Protein AF-A0A1M5A8K1-F1 (afdb_monomer_lite)

Organism: NCBI:txid1121429

Radius of gyration: 33.71 Å; chains: 1; bounding box: 58×94×76 Å

Structure (mmCIF, N/CA/C/O backbone):
data_AF-A0A1M5A8K1-F1
#
_entry.id   AF-A0A1M5A8K1-F1
#
loop_
_atom_site.group_PDB
_atom_site.id
_atom_site.type_symbol
_atom_site.label_atom_id
_atom_site.label_alt_id
_atom_site.label_comp_id
_atom_site.label_asym_id
_atom_site.label_entity_id
_atom_site.label_seq_id
_atom_site.pdbx_PDB_ins_code
_atom_site.Cartn_x
_atom_site.Cartn_y
_atom_site.Cartn_z
_atom_site.occupancy
_atom_site.B_iso_or_equiv
_atom_site.auth_seq_id
_atom_site.auth_comp_id
_atom_site.auth_asym_id
_atom_site.auth_atom_id
_atom_site.pdbx_PDB_model_num
ATOM 1 N N . MET A 1 1 ? -3.597 26.274 -39.431 1.00 66.12 1 MET A N 1
ATOM 2 C CA . MET A 1 1 ? -3.599 27.065 -38.177 1.00 66.12 1 MET A CA 1
ATOM 3 C C . MET A 1 1 ? -2.229 27.712 -37.995 1.00 66.12 1 MET A C 1
ATOM 5 O O . MET A 1 1 ? -1.254 26.984 -37.870 1.00 66.12 1 MET A O 1
ATOM 9 N N . ARG A 1 2 ? -2.122 29.049 -38.047 1.00 77.62 2 ARG A N 1
ATOM 10 C CA . ARG A 1 2 ? -0.877 29.776 -37.726 1.00 77.62 2 ARG A CA 1
ATOM 11 C C . ARG A 1 2 ? -0.818 29.988 -36.212 1.00 77.62 2 ARG A C 1
ATOM 13 O O . ARG A 1 2 ? -1.796 30.458 -35.640 1.00 77.62 2 ARG A O 1
ATOM 20 N N . LEU A 1 3 ? 0.295 29.625 -35.572 1.00 76.94 3 LEU A N 1
ATOM 21 C CA . LEU A 1 3 ? 0.488 29.919 -34.151 1.00 76.94 3 LEU A CA 1
ATOM 22 C C . LEU A 1 3 ? 0.588 31.440 -33.940 1.00 76.94 3 LEU A C 1
ATOM 24 O O . LEU A 1 3 ? 1.276 32.100 -34.722 1.00 76.94 3 LEU A O 1
ATOM 28 N N . PRO A 1 4 ? -0.044 31.987 -32.888 1.00 86.62 4 PRO A N 1
ATOM 29 C CA . PRO A 1 4 ? 0.041 33.406 -32.570 1.00 86.62 4 PRO A CA 1
ATOM 30 C C . PRO A 1 4 ? 1.489 33.806 -32.270 1.00 86.62 4 PRO A C 1
ATOM 32 O O . PRO A 1 4 ? 2.213 33.096 -31.567 1.00 86.62 4 PRO A O 1
ATOM 35 N N . ASP A 1 5 ? 1.909 34.967 -32.778 1.00 89.19 5 ASP A N 1
ATOM 36 C CA . ASP A 1 5 ? 3.305 35.430 -32.725 1.00 89.19 5 ASP A CA 1
ATOM 37 C C . ASP A 1 5 ? 3.868 35.532 -31.300 1.00 89.19 5 ASP A C 1
ATOM 39 O O . ASP A 1 5 ? 5.063 35.335 -31.084 1.00 89.19 5 ASP A O 1
ATOM 43 N N . LYS A 1 6 ? 2.993 35.716 -30.307 1.00 87.25 6 LYS A N 1
ATOM 44 C CA . LYS A 1 6 ? 3.340 35.764 -28.880 1.00 87.25 6 LYS A CA 1
ATOM 45 C C . LYS A 1 6 ? 3.865 34.431 -28.320 1.00 87.25 6 LYS A C 1
ATOM 47 O O . LYS A 1 6 ? 4.554 34.439 -27.307 1.00 87.25 6 LYS A O 1
ATOM 52 N N . LEU A 1 7 ? 3.586 33.293 -28.969 1.00 81.50 7 LEU A N 1
ATOM 53 C CA . LEU A 1 7 ? 4.034 31.960 -28.522 1.00 81.50 7 LEU A CA 1
ATOM 54 C C . LEU A 1 7 ? 5.371 31.516 -29.133 1.00 81.50 7 LEU A C 1
ATOM 56 O O . LEU A 1 7 ? 6.006 30.593 -28.622 1.00 81.50 7 LEU A O 1
ATOM 60 N N . LYS A 1 8 ? 5.831 32.171 -30.206 1.00 83.00 8 LYS A N 1
ATOM 61 C CA . LYS A 1 8 ? 7.109 31.860 -30.866 1.00 83.00 8 LYS A CA 1
ATOM 62 C C . LYS A 1 8 ? 8.334 31.941 -29.933 1.00 83.00 8 LYS A C 1
ATOM 64 O O . LYS A 1 8 ? 9.145 31.014 -29.985 1.00 83.00 8 LYS A O 1
ATOM 69 N N . PRO A 1 9 ? 8.499 32.967 -29.069 1.00 82.38 9 PRO A N 1
ATOM 70 C CA . PRO A 1 9 ? 9.650 33.028 -28.167 1.00 82.38 9 PRO A CA 1
ATOM 71 C C . PRO A 1 9 ? 9.608 31.938 -27.088 1.00 82.38 9 PRO A C 1
ATOM 73 O O . PRO A 1 9 ? 10.634 31.310 -26.849 1.00 82.38 9 PRO A O 1
ATOM 76 N N . ALA A 1 10 ? 8.431 31.639 -26.522 1.00 79.06 10 ALA A N 1
ATOM 77 C CA . ALA A 1 10 ? 8.253 30.573 -25.530 1.00 79.06 10 ALA A CA 1
ATOM 78 C C . ALA A 1 10 ? 8.576 29.181 -26.105 1.00 79.06 10 ALA A C 1
ATOM 80 O O . ALA A 1 10 ? 9.217 28.353 -25.461 1.00 79.06 10 ALA A O 1
ATOM 81 N N . LEU A 1 11 ? 8.193 28.929 -27.359 1.00 79.25 11 LEU A N 1
ATOM 82 C CA . LEU A 1 11 ? 8.562 27.703 -28.068 1.00 79.25 11 LEU A CA 1
ATOM 83 C C . LEU A 1 11 ? 10.069 27.592 -28.308 1.00 79.25 11 LEU A C 1
ATOM 85 O O . LEU A 1 11 ? 10.615 26.492 -28.236 1.00 79.25 11 LEU A O 1
ATOM 89 N N . LYS A 1 12 ? 10.751 28.712 -28.572 1.00 80.38 12 LYS A N 1
ATOM 90 C CA . LYS A 1 12 ? 12.205 28.734 -28.772 1.00 80.38 12 LYS A CA 1
ATOM 91 C C . LYS A 1 12 ? 12.950 28.381 -27.480 1.00 80.38 12 LYS A C 1
ATOM 93 O O . LYS A 1 12 ? 13.886 27.589 -27.538 1.00 80.38 12 LYS A O 1
ATOM 98 N N . THR A 1 13 ? 12.503 28.882 -26.328 1.00 77.56 13 THR A N 1
ATOM 99 C CA . THR A 1 13 ? 13.058 28.515 -25.013 1.00 77.56 13 THR A CA 1
ATOM 100 C C . THR A 1 13 ? 12.778 27.062 -24.641 1.00 77.56 13 THR A C 1
ATOM 102 O O . THR A 1 13 ? 13.687 26.375 -24.187 1.00 77.56 13 THR A O 1
ATOM 105 N N . ILE A 1 14 ? 11.570 26.547 -24.895 1.00 74.12 14 ILE A N 1
ATOM 106 C CA . ILE A 1 14 ? 11.244 25.131 -24.641 1.00 74.12 14 ILE A CA 1
ATOM 107 C C . ILE A 1 14 ? 12.087 24.204 -25.527 1.00 74.12 14 ILE A C 1
ATOM 109 O O . ILE A 1 14 ? 12.573 23.172 -25.065 1.00 74.12 14 ILE A O 1
ATOM 113 N N . LYS A 1 15 ? 12.295 24.572 -26.797 1.00 72.50 15 LYS A N 1
ATOM 114 C CA . LYS A 1 15 ? 13.132 23.795 -27.717 1.00 72.50 15 LYS A CA 1
ATOM 115 C C . LYS A 1 15 ? 14.603 23.811 -27.283 1.00 72.50 15 LYS A C 1
ATOM 117 O O . LYS A 1 15 ? 15.215 22.754 -27.236 1.00 72.50 15 LYS A O 1
ATOM 122 N N . ALA A 1 16 ? 15.120 24.963 -26.854 1.00 72.50 16 ALA A N 1
ATOM 123 C CA . ALA A 1 16 ? 16.469 25.075 -26.296 1.00 72.50 16 ALA A CA 1
ATOM 124 C C . ALA A 1 16 ? 16.655 24.258 -25.001 1.00 72.50 16 ALA A C 1
ATOM 126 O O . ALA A 1 16 ? 17.690 23.630 -24.819 1.00 72.50 16 ALA A O 1
ATOM 127 N N . ALA A 1 17 ? 15.641 24.197 -24.130 1.00 65.94 17 ALA A N 1
ATOM 128 C CA . ALA A 1 17 ? 15.668 23.357 -22.929 1.00 65.94 17 ALA A CA 1
ATOM 129 C C . ALA A 1 17 ? 15.572 21.849 -23.239 1.00 65.94 17 ALA A C 1
ATOM 131 O O . ALA A 1 17 ? 15.996 21.017 -22.440 1.00 65.94 17 ALA A O 1
ATOM 132 N N . ARG A 1 18 ? 15.020 21.475 -24.399 1.00 66.56 18 ARG A N 1
ATOM 133 C CA . ARG A 1 18 ? 14.989 20.083 -24.871 1.00 66.56 18 ARG A CA 1
ATOM 134 C C . ARG A 1 18 ? 16.336 19.639 -25.450 1.00 66.56 18 ARG A C 1
ATOM 136 O O . ARG A 1 18 ? 16.680 18.467 -25.320 1.00 66.56 18 ARG A O 1
ATOM 143 N N . ASP A 1 19 ? 17.084 20.575 -26.029 1.00 69.44 19 ASP A N 1
ATOM 144 C CA . ASP A 1 19 ? 18.401 20.362 -26.638 1.00 69.44 19 ASP A CA 1
ATOM 145 C C . ASP A 1 19 ? 19.555 20.629 -25.648 1.00 69.44 19 ASP A C 1
ATOM 147 O O . ASP A 1 19 ? 20.655 21.013 -26.043 1.00 69.44 19 ASP A O 1
ATOM 151 N N . ILE A 1 20 ? 19.327 20.418 -24.345 1.00 73.38 20 ILE A N 1
ATOM 152 C CA . ILE A 1 20 ? 20.410 20.407 -23.354 1.00 73.38 20 ILE A CA 1
ATOM 153 C C . ILE A 1 20 ? 21.342 19.248 -23.704 1.00 73.38 20 ILE A C 1
ATOM 155 O O . ILE A 1 20 ? 20.931 18.080 -23.712 1.00 73.38 20 ILE A O 1
ATOM 159 N N . ASP A 1 21 ? 22.601 19.566 -24.002 1.00 80.38 21 ASP A N 1
ATOM 160 C CA . ASP A 1 21 ? 23.590 18.562 -24.364 1.00 80.38 21 ASP A CA 1
ATOM 161 C C . ASP A 1 21 ? 23.967 17.734 -23.129 1.00 80.38 21 ASP A C 1
ATOM 163 O O . ASP A 1 21 ? 24.809 18.095 -22.309 1.00 80.38 21 ASP A O 1
ATOM 167 N N . LEU A 1 22 ? 23.246 16.628 -22.946 1.00 79.69 22 LEU A N 1
ATOM 168 C CA . LEU A 1 22 ? 23.487 15.706 -21.847 1.00 79.69 22 LEU A CA 1
ATOM 169 C C . LEU A 1 22 ? 24.868 15.054 -22.016 1.00 79.69 22 LEU A C 1
ATOM 171 O O . LEU A 1 22 ? 25.197 14.621 -23.129 1.00 79.69 22 LEU A O 1
ATOM 175 N N . PRO A 1 23 ? 25.630 14.871 -20.922 1.00 83.44 23 PRO A N 1
ATOM 176 C CA . PRO A 1 23 ? 26.905 14.172 -20.965 1.00 83.44 23 PRO A CA 1
ATOM 177 C C . PRO A 1 23 ? 26.788 12.807 -21.674 1.00 83.44 23 PRO A C 1
ATOM 179 O O . PRO A 1 23 ? 25.778 12.110 -21.500 1.00 83.44 23 PRO A O 1
ATOM 182 N N . PRO A 1 24 ? 27.810 12.357 -22.427 1.00 84.00 24 PRO A N 1
ATOM 183 C CA . PRO A 1 24 ? 27.762 11.100 -23.186 1.00 84.00 24 PRO A CA 1
ATOM 184 C C . PRO A 1 24 ? 27.397 9.877 -22.331 1.00 84.00 24 PRO A C 1
ATOM 186 O O . PRO A 1 24 ? 26.681 8.980 -22.782 1.00 84.00 24 PRO A O 1
ATOM 189 N N . TRP A 1 25 ? 27.822 9.869 -21.064 1.00 83.00 25 TRP A N 1
ATOM 190 C CA . TRP A 1 25 ? 27.505 8.804 -20.114 1.00 83.00 25 TRP A CA 1
ATOM 191 C C . TRP A 1 25 ? 26.008 8.761 -19.750 1.00 83.00 25 TRP A C 1
ATOM 193 O O . TRP A 1 25 ? 25.439 7.674 -19.655 1.00 83.00 25 TRP A O 1
ATOM 203 N N . VAL A 1 26 ? 25.323 9.910 -19.663 1.00 82.44 26 VAL A N 1
ATOM 204 C CA . VAL A 1 26 ? 23.866 9.980 -19.439 1.00 82.44 26 VAL A CA 1
ATOM 205 C C . VAL A 1 26 ? 23.110 9.446 -20.652 1.00 82.44 26 VAL A C 1
ATOM 207 O O . VAL A 1 26 ? 22.142 8.703 -20.501 1.00 82.44 26 VAL A O 1
ATOM 210 N N . LYS A 1 27 ? 23.571 9.759 -21.872 1.00 80.94 27 LYS A N 1
ATOM 211 C CA . LYS A 1 27 ? 22.972 9.240 -23.114 1.00 80.94 27 LYS A CA 1
ATOM 212 C C . LYS A 1 27 ? 23.116 7.715 -23.230 1.00 80.94 27 LYS A C 1
ATOM 214 O O . LYS A 1 27 ? 22.186 7.065 -23.706 1.00 80.94 27 LYS A O 1
ATOM 219 N N . LYS A 1 28 ? 24.229 7.149 -22.750 1.00 90.25 28 LYS A N 1
ATOM 220 C CA . LYS A 1 28 ? 24.473 5.697 -22.700 1.00 90.25 28 LYS A CA 1
ATOM 221 C C . LYS A 1 28 ? 23.649 4.997 -21.611 1.00 90.25 28 LYS A C 1
ATOM 223 O O . LYS A 1 28 ? 23.183 3.880 -21.816 1.00 90.25 28 LYS A O 1
ATOM 228 N N . HIS A 1 29 ? 23.405 5.672 -20.487 1.00 85.81 29 HIS A N 1
ATOM 229 C CA . HIS A 1 29 ? 22.722 5.118 -19.314 1.00 85.81 29 HIS A CA 1
ATOM 230 C C . HIS A 1 29 ? 21.361 5.769 -19.025 1.00 85.81 29 HIS A C 1
ATOM 232 O O . HIS A 1 29 ? 20.938 5.820 -17.872 1.00 85.81 29 HIS A O 1
ATOM 238 N N . LYS A 1 30 ? 20.629 6.218 -20.057 1.00 81.62 30 LYS A N 1
ATOM 239 C CA . LYS A 1 30 ? 19.353 6.952 -19.904 1.00 81.62 30 LYS A CA 1
ATOM 240 C C . LYS A 1 30 ? 18.370 6.278 -18.948 1.00 81.62 30 LYS A C 1
ATOM 242 O O . LYS A 1 30 ? 17.750 6.959 -18.145 1.00 81.62 30 LYS A O 1
ATOM 247 N N . LYS A 1 31 ? 18.252 4.945 -18.998 1.00 83.00 31 LYS A N 1
ATOM 248 C CA . LYS A 1 31 ? 17.373 4.181 -18.095 1.00 83.00 31 LYS A CA 1
ATOM 249 C C . LYS A 1 31 ? 17.843 4.234 -16.642 1.00 83.00 31 LYS A C 1
ATOM 251 O O . LYS A 1 31 ? 17.025 4.455 -15.763 1.00 83.00 31 LYS A O 1
ATOM 256 N N . ALA A 1 32 ? 19.141 4.061 -16.395 1.00 81.62 32 ALA A N 1
ATOM 257 C CA . ALA A 1 32 ? 19.692 4.107 -15.043 1.00 81.62 32 ALA A CA 1
ATOM 258 C C . ALA A 1 32 ? 19.574 5.514 -14.449 1.00 81.62 32 ALA A C 1
ATOM 260 O O . ALA A 1 32 ? 19.167 5.639 -13.305 1.00 81.62 32 ALA A O 1
ATOM 261 N N . VAL A 1 33 ? 19.835 6.558 -15.245 1.00 82.06 33 VAL A N 1
ATOM 262 C CA . VAL A 1 33 ? 19.680 7.958 -14.817 1.00 82.06 33 VAL A CA 1
ATOM 263 C C . VAL A 1 33 ? 18.215 8.306 -14.556 1.00 82.06 33 VAL A C 1
ATOM 265 O O . VAL A 1 33 ? 17.913 8.962 -13.567 1.00 82.06 33 VAL A O 1
ATOM 268 N N . LEU A 1 34 ? 17.289 7.834 -15.397 1.00 83.50 34 LEU A N 1
ATOM 269 C CA . LEU A 1 34 ? 15.855 8.021 -15.166 1.00 83.50 34 LEU A CA 1
ATOM 270 C C . LEU A 1 34 ? 15.410 7.340 -13.866 1.00 83.50 34 LEU A C 1
ATOM 272 O O . LEU A 1 34 ? 14.628 7.909 -13.111 1.00 83.50 34 LEU A O 1
ATOM 276 N N . ILE A 1 35 ? 15.924 6.138 -13.596 1.00 82.88 35 ILE A N 1
ATOM 277 C CA . ILE A 1 35 ? 15.637 5.418 -12.358 1.00 82.88 35 ILE A CA 1
ATOM 278 C C . ILE A 1 35 ? 16.232 6.176 -11.175 1.00 82.88 35 ILE A C 1
ATOM 280 O O . ILE A 1 35 ? 15.488 6.496 -10.266 1.00 82.88 35 ILE A O 1
ATOM 284 N N . THR A 1 36 ? 17.517 6.528 -11.175 1.00 82.31 36 THR A N 1
ATOM 285 C CA . THR A 1 36 ? 18.158 7.170 -10.014 1.00 82.31 36 THR A CA 1
ATOM 286 C C . THR A 1 36 ? 17.617 8.568 -9.728 1.00 82.31 36 THR A C 1
ATOM 288 O O . THR A 1 36 ? 17.426 8.910 -8.565 1.00 82.31 36 THR A O 1
ATOM 291 N N . ALA A 1 37 ? 17.317 9.356 -10.763 1.00 82.50 37 ALA A N 1
ATOM 292 C CA . ALA A 1 37 ? 16.716 10.677 -10.600 1.00 82.50 37 ALA A CA 1
ATOM 293 C C . ALA A 1 37 ? 15.218 10.603 -10.254 1.00 82.50 37 ALA A C 1
ATOM 295 O O . ALA A 1 37 ? 14.715 11.443 -9.512 1.00 82.50 37 ALA A O 1
ATOM 296 N N . GLY A 1 38 ? 14.498 9.604 -10.774 1.00 83.38 38 GLY A N 1
ATOM 297 C CA . GLY A 1 38 ? 13.060 9.438 -10.553 1.00 83.38 38 GLY A CA 1
ATOM 298 C C . GLY A 1 38 ? 12.705 8.735 -9.243 1.00 83.38 38 GLY A C 1
ATOM 299 O O . GLY A 1 38 ? 11.668 9.037 -8.658 1.00 83.38 38 GLY A O 1
ATOM 300 N N . LEU A 1 39 ? 13.560 7.833 -8.749 1.00 89.06 39 LEU A N 1
ATOM 301 C CA . LEU A 1 39 ? 13.338 7.043 -7.534 1.00 89.06 39 LEU A CA 1
ATOM 302 C C . LEU A 1 39 ? 12.974 7.884 -6.296 1.00 89.06 39 LEU A C 1
ATOM 304 O O . LEU A 1 39 ? 11.982 7.541 -5.651 1.00 89.06 39 LEU A O 1
ATOM 308 N N . PRO A 1 40 ? 13.695 8.975 -5.953 1.00 89.88 40 PRO A N 1
ATOM 309 C CA . PRO A 1 40 ? 13.388 9.755 -4.754 1.00 89.88 40 PRO A CA 1
ATOM 310 C C . PRO A 1 40 ? 12.038 10.476 -4.822 1.00 89.88 40 PRO A C 1
ATOM 312 O O . PRO A 1 40 ? 11.513 10.853 -3.784 1.00 89.88 40 PRO A O 1
ATOM 315 N N . VAL A 1 41 ? 11.455 10.647 -6.013 1.00 89.94 41 VAL A N 1
ATOM 316 C CA . VAL A 1 41 ? 10.111 11.220 -6.186 1.00 89.94 41 VAL A CA 1
ATOM 317 C C . VAL A 1 41 ? 9.059 10.115 -6.282 1.00 89.94 41 VAL A C 1
ATOM 319 O O . VAL A 1 41 ? 8.000 10.199 -5.664 1.00 89.94 41 VAL A O 1
ATOM 322 N N . ALA A 1 42 ? 9.356 9.046 -7.020 1.00 89.81 42 ALA A N 1
ATOM 323 C CA . ALA A 1 42 ? 8.433 7.942 -7.238 1.00 89.81 42 ALA A CA 1
ATOM 324 C C . ALA A 1 42 ? 8.162 7.142 -5.956 1.00 89.81 42 ALA A C 1
ATOM 326 O O . ALA A 1 42 ? 7.014 6.786 -5.707 1.00 89.81 42 ALA A O 1
ATOM 327 N N . LEU A 1 43 ? 9.182 6.878 -5.129 1.00 91.62 43 LEU A N 1
ATOM 328 C CA . LEU A 1 43 ? 9.013 6.095 -3.901 1.00 91.62 43 LEU A CA 1
ATOM 329 C C . LEU A 1 43 ? 8.074 6.773 -2.890 1.00 91.62 43 LEU A C 1
ATOM 331 O O . LEU A 1 43 ? 7.137 6.105 -2.454 1.00 91.62 43 LEU A O 1
ATOM 335 N N . PRO A 1 44 ? 8.231 8.069 -2.544 1.00 93.38 44 PRO A N 1
ATOM 336 C CA . PRO A 1 44 ? 7.277 8.746 -1.668 1.00 93.38 44 PRO A CA 1
ATOM 337 C C . PRO A 1 44 ? 5.863 8.776 -2.239 1.00 93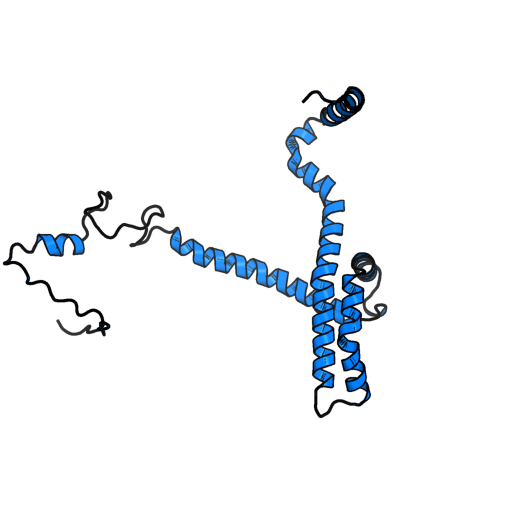.38 44 PRO A C 1
ATOM 339 O O . PRO A 1 44 ? 4.912 8.556 -1.499 1.00 93.38 44 PRO A O 1
ATOM 342 N N . LEU A 1 45 ? 5.706 9.005 -3.547 1.00 93.69 45 LEU A N 1
ATOM 343 C CA . LEU A 1 45 ? 4.385 9.023 -4.178 1.00 93.69 45 LEU A CA 1
ATOM 344 C C . LEU A 1 45 ? 3.708 7.651 -4.133 1.00 93.69 45 LEU A C 1
ATOM 346 O O . LEU A 1 45 ? 2.533 7.570 -3.786 1.00 93.69 45 LEU A O 1
ATOM 350 N N . LEU A 1 46 ? 4.445 6.578 -4.433 1.00 93.94 46 LEU A N 1
ATOM 351 C CA . LEU A 1 46 ? 3.935 5.211 -4.323 1.00 93.94 46 LEU A CA 1
ATOM 352 C C . LEU A 1 46 ? 3.599 4.856 -2.875 1.00 93.94 46 LEU A C 1
ATOM 354 O O . LEU A 1 46 ? 2.556 4.264 -2.632 1.00 93.94 46 LEU A O 1
ATOM 358 N N . TYR A 1 47 ? 4.433 5.262 -1.916 1.00 94.50 47 TYR A N 1
ATOM 359 C CA . TYR A 1 47 ? 4.160 5.060 -0.495 1.00 94.50 47 TYR A CA 1
ATOM 360 C C . TYR A 1 47 ? 2.900 5.807 -0.038 1.00 94.50 47 TYR A C 1
ATOM 362 O O . TYR A 1 47 ? 2.058 5.233 0.643 1.00 94.50 47 TYR A O 1
ATOM 370 N N . ILE A 1 48 ? 2.723 7.066 -0.446 1.00 95.56 48 ILE A N 1
ATOM 371 C CA . ILE A 1 48 ? 1.515 7.841 -0.132 1.00 95.56 48 ILE A CA 1
ATOM 372 C C . ILE A 1 48 ? 0.285 7.202 -0.783 1.00 95.56 48 ILE A C 1
ATOM 374 O O . ILE A 1 48 ? -0.752 7.104 -0.133 1.00 95.56 48 ILE A O 1
ATOM 378 N N . ALA A 1 49 ? 0.388 6.742 -2.032 1.00 95.31 49 ALA A N 1
ATOM 379 C CA . ALA A 1 49 ? -0.700 6.043 -2.711 1.00 95.31 49 ALA A CA 1
ATOM 380 C C . ALA A 1 49 ? -1.055 4.716 -2.015 1.00 95.31 49 ALA A C 1
ATOM 382 O O . ALA A 1 49 ? -2.236 4.403 -1.866 1.00 95.31 49 ALA A O 1
ATOM 383 N N . ASP A 1 50 ? -0.055 3.972 -1.539 1.00 95.12 50 ASP A N 1
ATOM 384 C CA . ASP A 1 50 ? -0.247 2.749 -0.757 1.00 95.12 50 ASP A CA 1
ATOM 385 C C . ASP A 1 50 ? -0.958 3.033 0.569 1.00 95.12 50 ASP A C 1
ATOM 387 O O . ASP A 1 50 ? -1.984 2.427 0.872 1.00 95.12 50 ASP A O 1
ATOM 391 N N . VAL A 1 51 ? -0.474 4.016 1.331 1.00 95.25 51 VAL A N 1
ATOM 392 C CA . VAL A 1 51 ? -1.111 4.448 2.583 1.00 95.25 51 VAL A CA 1
ATOM 393 C C . VAL A 1 51 ? -2.525 4.963 2.323 1.00 95.25 51 VAL A C 1
ATOM 395 O O . VAL A 1 51 ? -3.420 4.716 3.127 1.00 95.25 51 VAL A O 1
ATOM 398 N N . TRP A 1 52 ? -2.771 5.628 1.196 1.00 95.81 52 TRP A N 1
ATOM 399 C CA . TRP A 1 52 ? -4.107 6.095 0.853 1.00 95.81 52 TRP A CA 1
ATOM 400 C C . TRP A 1 52 ? -5.069 4.932 0.602 1.00 95.81 52 TRP A C 1
ATOM 402 O O . TRP A 1 52 ? -6.121 4.865 1.236 1.00 95.81 52 TRP A O 1
ATOM 412 N N . LEU A 1 53 ? -4.705 3.983 -0.262 1.00 95.75 53 LEU A N 1
ATOM 413 C CA . LEU A 1 53 ? -5.582 2.867 -0.620 1.00 95.75 53 LEU A CA 1
ATOM 414 C C . LEU A 1 53 ? -5.643 1.810 0.490 1.00 95.75 53 LEU A C 1
ATOM 416 O O . LEU A 1 53 ? -6.718 1.520 1.020 1.00 95.75 53 LEU A O 1
ATOM 420 N N . LEU A 1 54 ? -4.496 1.251 0.882 1.00 95.38 54 LEU A N 1
ATOM 421 C CA . LEU A 1 54 ? -4.431 0.191 1.886 1.00 95.38 54 LEU A CA 1
ATOM 422 C C . LEU A 1 54 ? -4.627 0.713 3.304 1.00 95.38 54 LEU A C 1
ATOM 424 O O . LEU A 1 54 ? -5.148 -0.022 4.137 1.00 95.38 54 LEU A O 1
ATOM 428 N N . GLY A 1 55 ? -4.235 1.951 3.608 1.00 93.62 55 GLY A N 1
ATOM 429 C CA . GLY A 1 55 ? -4.507 2.536 4.923 1.00 93.62 55 GL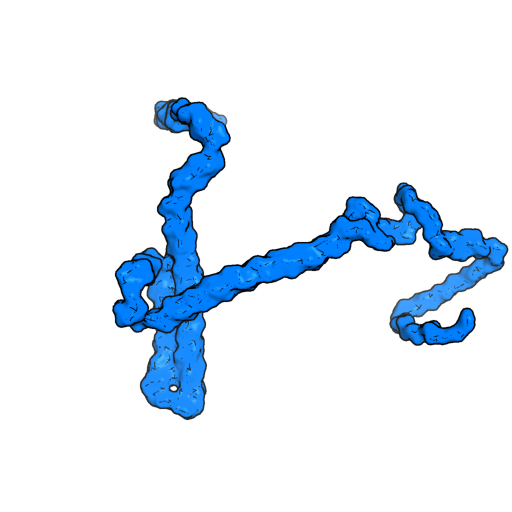Y A CA 1
ATOM 430 C C . GLY A 1 55 ? -5.996 2.809 5.125 1.00 93.62 55 GLY A C 1
ATOM 431 O O . GLY A 1 55 ? -6.526 2.481 6.186 1.00 93.62 55 GLY A O 1
ATOM 432 N N 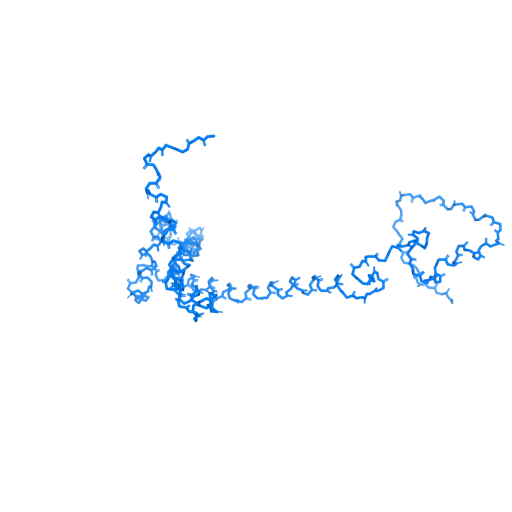. THR A 1 56 ? -6.704 3.288 4.093 1.00 94.75 56 THR A N 1
ATOM 433 C CA . THR A 1 56 ? -8.172 3.418 4.149 1.00 94.75 56 THR A CA 1
ATOM 434 C C . THR A 1 56 ? -8.838 2.047 4.272 1.00 94.75 56 THR A C 1
ATOM 436 O O . THR A 1 56 ? -9.720 1.865 5.111 1.00 94.75 56 THR A O 1
ATOM 439 N N . LEU A 1 57 ? -8.376 1.049 3.509 1.00 95.88 57 LEU A N 1
ATOM 440 C CA . LEU A 1 57 ? -8.875 -0.323 3.624 1.00 95.88 57 LEU A CA 1
ATOM 441 C C . LEU A 1 57 ? -8.619 -0.914 5.020 1.00 95.88 57 LEU A C 1
ATOM 443 O O . LEU A 1 57 ? -9.500 -1.546 5.597 1.00 95.88 57 LEU A O 1
ATOM 447 N N . ALA A 1 58 ? -7.442 -0.677 5.600 1.00 95.50 58 ALA A N 1
ATOM 448 C CA . ALA A 1 58 ? -7.106 -1.121 6.948 1.00 95.50 58 ALA A CA 1
ATOM 449 C C . ALA A 1 58 ? -7.992 -0.461 8.013 1.00 95.50 58 ALA A C 1
ATOM 451 O O . ALA A 1 58 ? -8.406 -1.123 8.966 1.00 95.50 58 ALA A O 1
ATOM 452 N N . ALA A 1 59 ? -8.314 0.825 7.848 1.00 95.12 59 ALA A N 1
ATOM 453 C CA . ALA A 1 59 ? -9.250 1.523 8.720 1.00 95.12 59 ALA A CA 1
ATOM 454 C C . ALA A 1 59 ? -10.657 0.930 8.609 1.00 95.12 59 ALA A C 1
ATOM 456 O O . ALA A 1 59 ? -11.307 0.707 9.628 1.00 95.12 59 ALA A O 1
ATOM 457 N N . TRP A 1 60 ? -11.090 0.601 7.390 1.00 96.44 60 TRP A N 1
ATOM 458 C CA . TRP A 1 60 ? -12.379 -0.038 7.146 1.00 96.44 60 TRP A CA 1
ATOM 459 C C . TRP A 1 60 ? -12.460 -1.430 7.786 1.00 96.44 60 TRP A C 1
ATOM 461 O O . TRP A 1 60 ? -13.415 -1.714 8.502 1.00 96.44 60 TRP A O 1
ATOM 471 N N . LEU A 1 61 ? -11.424 -2.264 7.633 1.00 95.69 61 LEU A N 1
ATOM 472 C CA . LEU A 1 61 ? -11.335 -3.574 8.293 1.00 95.69 61 LEU A CA 1
ATOM 473 C C . LEU A 1 61 ? -11.296 -3.452 9.822 1.00 95.69 61 LEU A C 1
ATOM 475 O O . LEU A 1 61 ? -11.943 -4.228 10.524 1.00 95.69 61 LEU A O 1
ATOM 479 N N . SER A 1 62 ? -10.578 -2.456 10.350 1.00 94.19 62 SER A N 1
ATOM 480 C CA . SER A 1 62 ? -10.582 -2.178 11.789 1.00 94.19 62 SER A CA 1
ATOM 481 C C . SER A 1 62 ? -11.965 -1.753 12.287 1.00 94.19 62 SER A C 1
ATOM 483 O O . SER A 1 62 ? -12.334 -2.118 13.403 1.00 94.19 62 SER A O 1
ATOM 485 N N . GLY A 1 63 ? -12.698 -0.961 11.500 1.00 92.88 63 GLY A N 1
ATOM 486 C CA . GLY A 1 63 ? -14.069 -0.554 11.798 1.00 92.88 63 GLY A CA 1
ATOM 487 C C . GLY A 1 63 ? -15.030 -1.735 11.751 1.00 92.88 63 GLY A C 1
ATOM 488 O O . GLY A 1 63 ? -15.822 -1.912 12.670 1.00 92.88 63 GLY A O 1
ATOM 489 N N . LEU A 1 64 ? -14.887 -2.616 10.759 1.00 94.00 64 LEU A N 1
ATOM 490 C CA . LEU A 1 64 ? -15.699 -3.824 10.631 1.00 94.00 64 LEU A CA 1
ATOM 491 C C . LEU A 1 64 ? -15.584 -4.726 11.868 1.00 94.00 64 LEU A C 1
ATOM 493 O O . LEU A 1 64 ? -16.599 -5.220 12.349 1.00 94.00 64 LEU A O 1
ATOM 497 N N . GLY A 1 65 ? -14.376 -4.884 12.422 1.00 91.38 65 GLY A N 1
ATOM 498 C CA . GLY A 1 65 ? -14.170 -5.621 13.674 1.00 91.38 65 GLY A CA 1
ATOM 499 C C . GLY A 1 65 ? -14.937 -5.011 14.853 1.00 91.38 65 GLY A C 1
ATOM 500 O O . GLY A 1 65 ? -15.700 -5.704 15.516 1.00 91.38 65 GLY A O 1
ATOM 501 N N . LYS A 1 66 ? -14.822 -3.691 15.058 1.00 92.06 66 LYS A N 1
ATOM 502 C CA . LYS A 1 66 ? -15.551 -2.980 16.128 1.00 92.06 66 LYS A CA 1
ATOM 503 C C . LYS A 1 66 ? -17.068 -3.039 15.952 1.00 92.06 66 LYS A C 1
ATOM 505 O O . LYS A 1 66 ? -17.808 -3.132 16.927 1.00 92.06 66 LYS A O 1
ATOM 510 N N . TRP A 1 67 ? -17.532 -2.944 14.710 1.00 94.00 67 TRP A N 1
ATOM 511 C CA . TRP A 1 67 ? -18.945 -3.047 14.375 1.00 94.00 67 TRP A CA 1
ATOM 512 C C . TRP A 1 67 ? -19.485 -4.450 14.675 1.00 94.00 67 TRP A C 1
ATOM 514 O O . TRP A 1 67 ? -20.528 -4.576 15.314 1.00 94.00 67 TRP A O 1
ATOM 524 N N . ALA A 1 68 ? -18.742 -5.495 14.297 1.00 92.75 68 ALA A N 1
ATOM 525 C CA . ALA A 1 68 ? -19.092 -6.880 14.598 1.00 92.75 68 ALA A CA 1
ATOM 526 C C . ALA A 1 68 ? -19.154 -7.141 16.113 1.00 92.75 68 ALA A C 1
ATOM 528 O O . ALA A 1 68 ? -20.119 -7.744 16.587 1.00 92.75 68 ALA A O 1
ATOM 529 N N . ASP A 1 69 ? -18.194 -6.613 16.880 1.00 90.81 69 ASP A N 1
ATOM 530 C CA . ASP A 1 69 ? -18.197 -6.710 18.345 1.00 90.81 69 ASP A CA 1
ATOM 531 C C . ASP A 1 69 ? -19.462 -6.084 18.954 1.00 90.81 69 ASP A C 1
ATOM 533 O O . ASP A 1 69 ? -20.045 -6.642 19.884 1.00 90.81 69 ASP A O 1
ATOM 537 N N . GLY A 1 70 ? -19.932 -4.959 18.402 1.00 88.75 70 GLY A N 1
ATOM 538 C CA . GLY A 1 70 ? -21.138 -4.262 18.859 1.00 88.75 70 GLY A CA 1
ATOM 539 C C . GLY A 1 70 ? -22.465 -4.945 18.524 1.00 88.75 70 GLY A C 1
ATOM 540 O O . GLY A 1 70 ? -23.454 -4.700 19.215 1.00 88.75 70 GLY A O 1
ATOM 541 N N . ILE A 1 71 ? -22.505 -5.798 17.496 1.00 89.88 71 ILE A N 1
ATOM 542 C CA . ILE A 1 71 ? -23.704 -6.579 17.133 1.00 89.88 71 ILE A CA 1
ATOM 543 C C . ILE A 1 71 ? -23.895 -7.779 18.062 1.00 89.88 71 ILE A C 1
ATOM 545 O O . ILE A 1 71 ? -25.004 -8.302 18.183 1.00 89.88 71 ILE A O 1
ATOM 549 N N . SER A 1 72 ? -22.833 -8.218 18.738 1.00 90.06 72 SER A N 1
ATOM 550 C CA . SER A 1 72 ? -22.920 -9.370 19.625 1.00 90.06 72 SER A CA 1
ATOM 551 C C . SER A 1 72 ? -23.948 -9.147 20.747 1.00 90.06 72 SER A C 1
ATOM 553 O O . SER A 1 72 ? -24.055 -8.073 21.343 1.00 90.06 72 SER A O 1
ATOM 555 N N . ILE A 1 73 ? -24.722 -10.191 21.055 1.00 87.56 73 ILE A N 1
ATOM 556 C CA . ILE A 1 73 ? -25.770 -10.147 22.094 1.00 87.56 73 ILE A CA 1
ATOM 557 C C . ILE A 1 73 ? -25.151 -9.876 23.480 1.00 87.56 73 ILE A C 1
ATOM 559 O O . ILE A 1 73 ? -25.788 -9.275 24.342 1.00 87.56 73 ILE A O 1
ATOM 563 N N . PHE A 1 74 ? -23.878 -10.241 23.655 1.00 90.62 74 PHE A N 1
ATOM 564 C CA . PHE A 1 74 ? -23.081 -10.024 24.863 1.00 90.62 74 PHE A CA 1
ATOM 565 C C . PHE A 1 74 ? -22.292 -8.704 24.861 1.00 90.62 74 PHE A C 1
ATOM 567 O O . PHE A 1 74 ? -21.497 -8.473 25.772 1.00 90.62 74 PHE A O 1
ATOM 574 N N . ALA A 1 75 ? -22.486 -7.834 23.864 1.00 85.56 75 ALA A N 1
ATOM 575 C CA . ALA A 1 75 ? -21.776 -6.565 23.791 1.00 85.56 75 ALA A CA 1
ATOM 576 C C . ALA A 1 75 ? -22.142 -5.661 24.974 1.00 85.56 75 ALA A C 1
ATOM 578 O O . ALA A 1 75 ? -23.315 -5.358 25.224 1.00 85.56 75 ALA A O 1
ATOM 579 N N . THR A 1 76 ? -21.116 -5.174 25.663 1.00 92.56 76 THR A N 1
ATOM 580 C CA . THR A 1 76 ? -21.254 -4.142 26.696 1.00 92.56 76 THR A CA 1
ATOM 581 C C . THR A 1 76 ? -21.796 -2.837 26.100 1.00 92.56 76 THR A C 1
ATOM 583 O O . THR A 1 76 ? -21.651 -2.575 24.903 1.00 92.56 76 THR A O 1
ATOM 586 N N . ALA A 1 77 ? -22.394 -1.975 26.931 1.00 90.75 77 ALA A N 1
ATOM 587 C CA . ALA A 1 77 ? -22.890 -0.669 26.483 1.00 90.75 77 ALA A CA 1
ATOM 588 C C . ALA A 1 77 ? -21.790 0.158 25.783 1.00 90.75 77 ALA A C 1
ATOM 590 O O . ALA A 1 77 ? -22.026 0.711 24.712 1.00 90.75 77 ALA A O 1
ATOM 591 N N . ALA A 1 78 ? -20.564 0.129 26.317 1.00 89.50 78 ALA A N 1
ATOM 592 C CA . ALA A 1 78 ? -19.406 0.801 25.729 1.00 89.50 78 ALA A CA 1
ATOM 593 C C . ALA A 1 78 ? -19.039 0.264 24.330 1.00 89.50 78 ALA A C 1
ATOM 595 O O . ALA A 1 78 ? -18.711 1.040 23.434 1.00 89.50 78 ALA A O 1
ATOM 596 N N . GLN A 1 79 ? -19.123 -1.052 24.104 1.00 89.06 79 GLN A N 1
ATOM 597 C CA . GLN A 1 79 ? -18.871 -1.649 22.784 1.00 89.06 79 GLN A CA 1
ATOM 598 C C . GLN A 1 79 ? -19.957 -1.275 21.771 1.00 89.06 79 GLN A C 1
ATOM 600 O O . GLN A 1 79 ? -19.643 -0.981 20.619 1.00 89.06 79 GLN A O 1
ATOM 605 N N . LYS A 1 80 ? -21.224 -1.222 22.198 1.00 89.69 80 LYS A N 1
ATOM 606 C CA . LYS A 1 80 ? -22.337 -0.790 21.338 1.00 89.69 80 LYS A CA 1
ATOM 607 C C . LYS A 1 80 ? -22.216 0.676 20.929 1.00 89.69 80 LYS A C 1
ATOM 609 O O . LYS A 1 80 ? -22.548 1.019 19.798 1.00 89.69 80 LYS A O 1
ATOM 614 N N . GLU A 1 81 ? -21.725 1.542 21.811 1.00 90.25 81 GLU A N 1
ATOM 615 C CA . GLU A 1 81 ? -21.437 2.937 21.464 1.00 90.25 81 GLU A CA 1
ATOM 616 C C . GLU A 1 81 ? -20.228 3.062 20.534 1.00 90.25 81 GLU A C 1
ATOM 618 O O . GLU A 1 81 ? -20.309 3.746 19.514 1.00 90.25 81 GLU A O 1
ATOM 623 N N . ALA A 1 82 ? -19.142 2.335 20.809 1.00 87.69 82 ALA A N 1
ATOM 624 C CA . ALA A 1 82 ? -17.972 2.306 19.934 1.00 87.69 82 ALA A CA 1
ATOM 625 C C . ALA A 1 82 ? -18.297 1.784 18.522 1.00 87.69 82 ALA A C 1
ATOM 627 O O . ALA A 1 82 ? -17.691 2.229 17.547 1.00 87.69 82 ALA A O 1
ATOM 628 N N . ALA A 1 83 ? -19.269 0.875 18.399 1.00 88.94 83 ALA A N 1
ATOM 629 C CA . ALA A 1 83 ? -19.738 0.346 17.123 1.00 88.94 83 ALA A CA 1
ATOM 630 C C . ALA A 1 83 ? -20.449 1.396 16.254 1.00 88.94 83 ALA A C 1
ATOM 632 O O . ALA A 1 83 ? -20.325 1.351 15.030 1.00 88.94 83 ALA A O 1
ATOM 633 N N . LYS A 1 84 ? -21.144 2.371 16.861 1.00 90.88 84 LYS A N 1
ATOM 634 C CA . LYS A 1 84 ? -21.792 3.472 16.121 1.00 90.88 84 LYS A CA 1
ATOM 635 C C . LYS A 1 84 ? -20.771 4.348 15.397 1.00 90.88 84 LYS A C 1
ATOM 637 O O . LYS A 1 84 ? -21.025 4.782 14.282 1.00 90.88 84 LYS A O 1
ATOM 642 N N . HIS A 1 85 ? -19.606 4.534 16.013 1.00 89.62 85 HIS A N 1
ATOM 643 C CA . HIS A 1 85 ? -18.495 5.339 15.499 1.00 89.62 85 HIS A CA 1
ATOM 644 C C . HIS A 1 85 ? -17.375 4.480 14.891 1.00 89.62 85 HIS A C 1
ATOM 646 O O . HIS A 1 85 ? -16.228 4.916 14.763 1.00 89.62 85 HIS A O 1
ATOM 652 N N . ALA A 1 86 ? -17.673 3.228 14.526 1.00 89.50 86 ALA A N 1
ATOM 653 C CA . ALA A 1 86 ? -16.662 2.276 14.075 1.00 89.50 86 ALA A CA 1
ATOM 654 C C . ALA A 1 86 ? -15.952 2.709 12.781 1.00 89.50 86 ALA A C 1
ATOM 656 O O . ALA A 1 86 ? -14.775 2.395 12.599 1.00 89.50 86 ALA A O 1
ATOM 657 N N . PHE A 1 87 ? -16.647 3.447 11.909 1.00 92.69 87 PHE A N 1
ATOM 658 C CA . PHE A 1 87 ? -16.157 3.846 10.587 1.00 92.69 87 PHE A CA 1
ATOM 659 C C . PHE A 1 87 ? -15.753 5.323 10.481 1.00 92.69 87 PHE A C 1
ATOM 661 O O . PHE A 1 87 ? -15.258 5.733 9.432 1.00 92.69 87 PHE A O 1
ATOM 668 N N . ASP A 1 88 ? -15.879 6.114 11.550 1.00 91.94 88 ASP A N 1
ATOM 669 C CA . ASP A 1 88 ? -15.578 7.555 11.523 1.00 91.94 88 ASP A CA 1
ATOM 670 C C . ASP A 1 88 ? -14.121 7.836 11.127 1.00 91.94 88 ASP A C 1
ATOM 672 O O . ASP A 1 88 ? -13.819 8.805 10.428 1.00 91.94 88 ASP A O 1
ATOM 676 N N . SER A 1 89 ? -13.199 6.944 11.504 1.00 89.31 89 SER A N 1
ATOM 677 C CA . SER A 1 89 ? -11.789 7.087 11.141 1.00 89.31 89 SER A CA 1
ATOM 678 C C . SER A 1 89 ? -11.511 6.852 9.657 1.00 89.31 89 SER A C 1
ATOM 680 O O . SER A 1 89 ? -10.522 7.380 9.155 1.00 89.31 89 SER A O 1
ATOM 682 N N . VAL A 1 90 ? -12.366 6.126 8.925 1.00 94.38 90 VAL A N 1
ATOM 683 C CA . VAL A 1 90 ? -12.165 5.835 7.493 1.00 94.38 90 VAL A CA 1
ATOM 684 C C . VAL A 1 90 ? -12.128 7.128 6.681 1.00 94.38 90 VAL A C 1
ATOM 686 O O . VAL A 1 90 ? -11.237 7.309 5.850 1.00 94.38 90 VAL A O 1
ATOM 689 N N . SER A 1 91 ? -13.041 8.062 6.974 1.00 94.56 91 SER A N 1
ATOM 690 C CA . SER A 1 91 ? -13.088 9.363 6.297 1.00 94.56 91 SER A CA 1
ATOM 691 C C . SER A 1 91 ? -11.807 10.171 6.523 1.00 94.56 91 SER A C 1
ATOM 693 O O . SER A 1 91 ? -11.309 10.804 5.593 1.00 94.56 91 SER A O 1
ATOM 695 N N . PHE A 1 92 ? -11.236 10.119 7.732 1.00 92.69 92 PHE A N 1
ATOM 696 C CA . PHE A 1 92 ? -9.989 10.818 8.047 1.00 92.69 92 PHE A CA 1
ATOM 697 C C . PHE A 1 92 ? -8.815 10.306 7.200 1.00 92.69 92 PHE A C 1
ATOM 699 O O . PHE A 1 92 ? -8.103 11.105 6.594 1.00 92.69 92 PHE A O 1
ATOM 706 N N . TYR A 1 93 ? -8.630 8.983 7.105 1.00 93.06 93 TYR A N 1
ATOM 707 C CA . TYR A 1 93 ? -7.548 8.396 6.300 1.00 93.06 93 TYR A CA 1
ATOM 708 C C . TYR A 1 93 ? -7.709 8.678 4.804 1.00 93.06 93 TYR A C 1
ATOM 710 O O . TYR A 1 93 ? -6.721 8.925 4.112 1.00 93.06 93 TYR A O 1
ATOM 718 N N . TRP A 1 94 ? -8.953 8.703 4.323 1.00 94.81 94 TRP A N 1
ATOM 719 C CA . TRP A 1 94 ? -9.256 9.022 2.933 1.00 94.81 94 TRP A CA 1
ATOM 720 C C . TRP A 1 94 ? -8.913 10.472 2.569 1.00 94.81 94 TRP A C 1
ATOM 722 O O . TRP A 1 94 ? -8.370 10.722 1.494 1.00 94.81 94 TRP A O 1
ATOM 732 N N . GLN A 1 95 ? -9.217 11.424 3.456 1.00 96.69 95 GLN A N 1
ATOM 733 C CA . GLN A 1 95 ? -8.988 12.856 3.226 1.00 96.69 95 GLN A CA 1
ATOM 734 C C . GLN A 1 95 ? -7.547 13.290 3.520 1.00 96.69 95 GLN A C 1
ATOM 736 O O . GLN A 1 95 ? -7.066 14.268 2.946 1.00 96.69 95 GLN A O 1
ATOM 741 N N . HIS A 1 96 ? -6.840 12.569 4.393 1.00 95.31 96 HIS A N 1
ATOM 742 C CA . HIS A 1 96 ? -5.514 12.959 4.866 1.00 95.31 96 HIS A CA 1
ATOM 743 C C . HIS A 1 96 ? -4.443 11.859 4.696 1.00 95.31 96 HIS A C 1
ATOM 745 O O . HIS A 1 96 ? -3.788 11.460 5.669 1.00 95.31 96 HIS A O 1
ATOM 751 N N . PRO A 1 97 ? -4.184 11.384 3.462 1.00 94.69 97 PRO A N 1
ATOM 752 C CA . PRO A 1 97 ? -3.209 10.319 3.227 1.00 94.69 97 PRO A CA 1
ATOM 753 C C . PRO A 1 97 ? -1.765 10.762 3.500 1.00 94.69 97 PRO A C 1
ATOM 755 O O . PRO A 1 97 ? -0.979 9.995 4.048 1.00 94.69 97 PRO A O 1
ATOM 758 N N . ILE A 1 98 ? -1.412 12.015 3.188 1.00 96.25 98 ILE A N 1
ATOM 759 C CA . ILE A 1 98 ? -0.044 12.536 3.370 1.00 96.25 98 ILE A CA 1
ATOM 760 C C . ILE A 1 98 ? 0.307 12.654 4.857 1.00 96.25 98 ILE A C 1
ATOM 762 O O . ILE A 1 98 ? 1.381 12.224 5.274 1.00 96.25 98 ILE A O 1
ATOM 766 N N . THR A 1 99 ? -0.593 13.208 5.676 1.00 95.50 99 THR A N 1
ATOM 767 C CA . THR A 1 99 ? -0.345 13.347 7.120 1.00 95.50 99 THR A CA 1
ATOM 768 C C . THR A 1 99 ? -0.309 11.983 7.800 1.00 95.50 99 THR A C 1
ATOM 770 O O . THR A 1 99 ? 0.516 11.773 8.686 1.00 95.50 99 THR A O 1
ATOM 773 N N . THR A 1 100 ? -1.139 11.037 7.346 1.00 9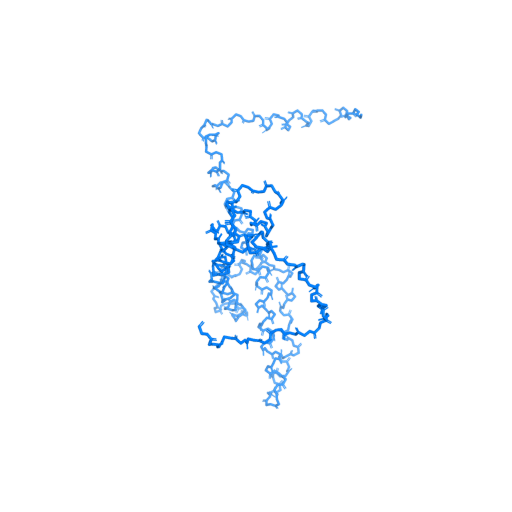5.44 100 THR A N 1
ATOM 774 C CA . THR A 1 100 ? -1.107 9.646 7.806 1.00 95.44 100 THR A CA 1
ATOM 775 C C . THR A 1 100 ? 0.230 8.990 7.481 1.00 95.44 100 THR A C 1
ATOM 777 O O . THR A 1 100 ? 0.880 8.452 8.377 1.00 95.44 100 THR A O 1
ATOM 780 N N . ALA A 1 101 ? 0.667 9.074 6.223 1.00 94.94 101 ALA A N 1
ATOM 781 C CA . ALA A 1 101 ? 1.938 8.521 5.768 1.00 94.94 101 ALA A CA 1
ATOM 782 C C . ALA A 1 101 ? 3.106 9.105 6.575 1.00 94.94 101 ALA A C 1
ATOM 784 O O . ALA A 1 101 ? 3.940 8.371 7.106 1.00 94.94 101 ALA A O 1
ATOM 785 N N . TRP A 1 102 ? 3.117 10.426 6.761 1.00 95.62 102 TRP A N 1
ATOM 786 C CA . TRP A 1 102 ? 4.119 11.097 7.579 1.00 95.62 102 TRP A CA 1
ATOM 787 C C . TRP A 1 102 ? 4.085 10.636 9.038 1.00 95.62 102 TRP A C 1
ATOM 789 O O . TRP A 1 102 ? 5.129 10.347 9.621 1.00 95.62 102 TRP A O 1
ATOM 799 N N . ALA A 1 103 ? 2.899 10.526 9.640 1.00 94.62 103 ALA A N 1
ATOM 800 C CA . ALA A 1 103 ? 2.745 10.067 11.016 1.00 94.62 103 ALA A CA 1
ATOM 801 C C . ALA A 1 103 ? 3.239 8.626 11.202 1.00 94.62 103 ALA A C 1
ATOM 803 O O . ALA A 1 103 ? 3.823 8.311 12.234 1.00 94.62 103 ALA A O 1
ATOM 804 N N . TRP A 1 104 ? 3.046 7.750 10.216 1.00 93.75 104 TRP A N 1
ATOM 805 C CA . TRP A 1 104 ? 3.500 6.360 10.288 1.00 93.75 104 TRP A CA 1
ATOM 806 C C . TRP A 1 104 ? 5.017 6.217 10.165 1.00 93.75 104 TRP A C 1
ATOM 808 O O . TRP A 1 104 ? 5.592 5.326 10.794 1.00 93.75 104 TRP A O 1
ATOM 818 N N . VAL A 1 105 ? 5.665 7.101 9.404 1.00 93.81 105 VAL A N 1
ATOM 819 C CA . VAL A 1 105 ? 7.130 7.153 9.294 1.00 93.81 105 VAL A CA 1
ATOM 820 C C . VAL A 1 105 ? 7.760 7.802 10.528 1.00 93.81 105 VAL A C 1
ATOM 822 O O . VAL A 1 105 ? 8.761 7.306 11.034 1.00 93.81 105 VAL A O 1
ATOM 825 N N . SER A 1 106 ? 7.176 8.892 11.028 1.00 94.81 106 SER A N 1
ATOM 826 C CA . SER A 1 106 ? 7.776 9.710 12.092 1.00 94.81 106 SER A CA 1
ATOM 827 C C . SER A 1 106 ? 7.481 9.228 13.512 1.00 94.81 106 SER A C 1
ATOM 829 O O . SER A 1 106 ? 8.282 9.479 14.410 1.00 94.81 106 SER A O 1
ATOM 831 N N . LYS A 1 107 ? 6.350 8.550 13.746 1.00 93.88 107 LYS A N 1
ATOM 832 C CA . LYS A 1 107 ? 5.913 8.150 15.093 1.00 93.88 107 LYS A CA 1
ATOM 833 C C . LYS A 1 107 ? 5.982 6.639 15.299 1.00 93.88 107 LYS A C 1
ATOM 835 O O . L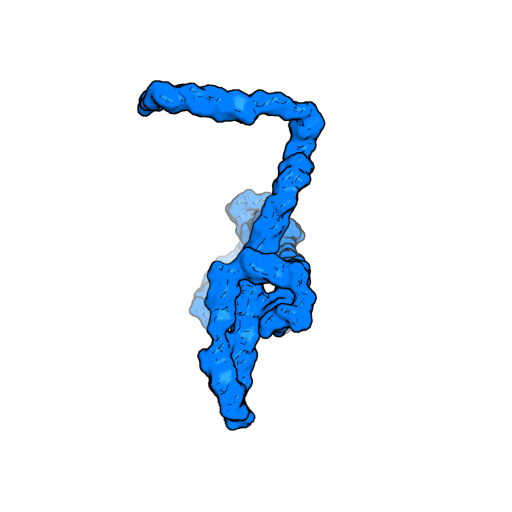YS A 1 107 ? 5.668 5.838 14.410 1.00 93.88 107 LYS A O 1
ATOM 840 N N . SER A 1 108 ? 6.349 6.241 16.516 1.00 90.38 108 SER A N 1
ATOM 841 C CA . SER A 1 108 ? 6.296 4.845 16.955 1.00 90.38 108 SER A CA 1
ATOM 842 C C . SER A 1 108 ? 4.850 4.411 17.225 1.00 90.38 108 SER A C 1
ATOM 844 O O . SER A 1 108 ? 3.980 5.234 17.507 1.00 90.38 108 SER A O 1
ATOM 846 N N . SER A 1 109 ? 4.572 3.105 17.154 1.00 86.31 109 SER A N 1
ATOM 847 C CA . SER A 1 109 ? 3.210 2.559 17.280 1.00 86.31 109 SER A CA 1
ATOM 848 C C . SER A 1 109 ? 2.481 2.958 18.569 1.00 86.31 109 SER A C 1
ATOM 850 O O . SER A 1 109 ? 1.259 3.019 18.560 1.00 86.31 109 SER A O 1
ATOM 852 N N . THR A 1 110 ? 3.192 3.253 19.658 1.00 87.69 110 THR A N 1
ATOM 853 C CA . THR A 1 110 ? 2.592 3.661 20.941 1.00 87.69 110 THR A CA 1
ATOM 854 C C . THR A 1 110 ? 2.092 5.107 20.950 1.00 87.69 110 THR A C 1
ATOM 856 O O . THR A 1 110 ? 1.251 5.449 21.771 1.00 87.69 110 THR A O 1
ATOM 859 N N . GLN A 1 111 ? 2.575 5.949 20.032 1.00 90.44 111 GLN A N 1
ATOM 860 C CA . GLN A 1 111 ? 2.202 7.365 19.916 1.00 90.44 111 GLN A CA 1
ATOM 861 C C . GLN A 1 111 ? 1.097 7.615 18.876 1.00 90.44 111 GLN A C 1
ATOM 863 O O . GLN A 1 111 ? 0.673 8.755 18.676 1.00 90.44 111 GLN A O 1
ATOM 868 N N . LEU A 1 112 ? 0.654 6.571 18.168 1.00 89.31 112 LEU A N 1
ATOM 869 C CA . LEU A 1 112 ? -0.446 6.663 17.213 1.00 89.31 112 LEU A CA 1
ATOM 870 C C . LEU A 1 112 ? -1.783 6.542 17.945 1.00 89.31 112 LEU A C 1
ATOM 872 O O . LEU A 1 112 ? -1.976 5.628 18.739 1.00 89.31 112 LEU A O 1
ATOM 876 N N . SER A 1 113 ? -2.750 7.389 17.589 1.00 88.81 113 SER A N 1
ATOM 877 C CA . SER A 1 113 ? -4.116 7.321 18.129 1.00 88.81 113 SER A CA 1
ATOM 878 C C . SER A 1 113 ? -4.810 5.985 17.833 1.00 88.81 113 SER A C 1
ATOM 880 O O . SER A 1 113 ? -5.677 5.556 18.588 1.00 88.81 113 SER A O 1
ATOM 882 N N . GLN A 1 114 ? -4.448 5.321 16.728 1.00 89.12 114 GLN A N 1
ATOM 883 C CA . GLN A 1 114 ? -5.023 4.039 16.311 1.00 89.12 114 GLN A CA 1
ATOM 884 C C . GLN A 1 114 ? -3.928 3.060 15.849 1.00 89.12 114 GLN A C 1
ATOM 886 O O . GLN A 1 114 ? -3.725 2.871 14.646 1.00 89.12 114 GLN A O 1
ATOM 891 N N . PRO A 1 115 ? -3.221 2.392 16.779 1.00 92.75 115 PRO A N 1
ATOM 892 C CA . PRO A 1 115 ? -2.134 1.475 16.427 1.00 92.75 115 PRO A CA 1
ATOM 893 C C . PRO A 1 115 ? -2.614 0.254 15.632 1.00 92.75 115 PRO A C 1
ATOM 895 O O . PRO A 1 115 ? -1.862 -0.303 14.832 1.00 92.75 115 PRO A O 1
ATOM 898 N N . ASN A 1 116 ? -3.871 -0.156 15.825 1.00 92.56 116 ASN A N 1
ATOM 899 C CA . ASN A 1 116 ? -4.440 -1.330 15.164 1.00 92.56 116 ASN A CA 1
ATOM 900 C C . ASN A 1 116 ? -4.567 -1.151 13.647 1.00 92.56 116 ASN A C 1
ATOM 902 O O . ASN A 1 116 ? -4.297 -2.096 12.912 1.00 92.56 116 ASN A O 1
ATOM 906 N N . VAL A 1 117 ? -4.879 0.057 13.168 1.00 93.38 117 VAL A N 1
ATOM 907 C CA . VAL A 1 117 ? -4.979 0.334 11.726 1.00 93.38 117 VAL A CA 1
ATOM 908 C C . VAL A 1 117 ? -3.628 0.121 11.044 1.00 93.38 117 VAL A C 1
ATOM 910 O O . VAL A 1 117 ? -3.548 -0.576 10.037 1.00 93.38 117 VAL A O 1
ATOM 913 N N . ARG A 1 118 ? -2.540 0.623 11.644 1.00 93.56 118 ARG A N 1
ATOM 914 C CA . ARG A 1 118 ? -1.179 0.405 11.130 1.00 93.56 118 ARG A CA 1
ATOM 915 C C . ARG A 1 118 ? -0.802 -1.079 11.114 1.00 93.56 118 ARG A C 1
ATOM 917 O O . ARG A 1 118 ? -0.176 -1.534 10.161 1.00 93.56 118 ARG A O 1
ATOM 924 N N . LYS A 1 119 ? -1.184 -1.846 12.143 1.00 94.44 119 LYS A N 1
ATOM 925 C CA . LYS A 1 119 ? -0.949 -3.302 12.177 1.00 94.44 119 LYS A CA 1
ATOM 926 C C . LYS A 1 119 ? -1.677 -4.013 11.035 1.00 94.44 119 LYS A C 1
ATOM 928 O O . LYS A 1 119 ? -1.062 -4.822 10.351 1.00 94.44 119 LYS A O 1
ATOM 933 N N . ILE A 1 120 ? -2.953 -3.700 10.812 1.00 94.38 120 ILE A N 1
ATOM 934 C CA . ILE A 1 120 ? -3.741 -4.283 9.716 1.00 94.38 120 ILE A CA 1
ATOM 935 C C . ILE A 1 120 ? -3.135 -3.900 8.361 1.00 94.38 120 ILE A C 1
ATOM 937 O O . ILE A 1 120 ? -2.980 -4.760 7.502 1.00 94.38 120 ILE A O 1
ATOM 941 N N . TRP A 1 121 ? -2.715 -2.645 8.185 1.00 95.06 121 TRP A N 1
ATOM 942 C CA . TRP A 1 121 ? -2.026 -2.195 6.973 1.00 95.06 121 TRP A CA 1
ATOM 943 C C . TRP A 1 121 ? -0.724 -2.970 6.703 1.00 95.06 121 TRP A C 1
ATOM 945 O O . TRP A 1 121 ? -0.491 -3.394 5.571 1.00 95.06 121 TRP A O 1
ATOM 955 N N . LEU A 1 122 ? 0.097 -3.220 7.732 1.00 94.81 122 LEU A N 1
ATOM 956 C CA . LEU A 1 122 ? 1.301 -4.053 7.604 1.00 94.81 122 LEU A CA 1
ATOM 957 C C . LEU A 1 122 ? 0.957 -5.488 7.184 1.00 94.81 122 LEU A C 1
ATOM 959 O O . LEU A 1 122 ? 1.631 -6.045 6.321 1.00 94.81 122 LEU A O 1
ATOM 963 N N . TRP A 1 123 ? -0.105 -6.070 7.747 1.00 96.06 123 TRP A N 1
ATOM 964 C CA . TRP A 1 123 ? -0.588 -7.396 7.350 1.00 96.06 123 TRP A CA 1
ATOM 965 C C . TRP A 1 123 ? -1.096 -7.434 5.907 1.00 96.06 123 TRP A C 1
ATOM 967 O O . TRP A 1 123 ? -0.806 -8.390 5.194 1.00 96.06 123 TRP A O 1
ATOM 977 N N . LEU A 1 124 ? -1.804 -6.399 5.447 1.00 93.50 124 LEU A N 1
ATOM 978 C CA . LEU A 1 124 ? -2.242 -6.295 4.051 1.00 93.50 124 LEU A CA 1
ATOM 979 C C . LEU A 1 124 ? -1.052 -6.218 3.092 1.00 93.50 124 LEU A C 1
ATOM 981 O O . LEU A 1 124 ? -1.035 -6.913 2.079 1.00 93.50 124 LEU A O 1
ATOM 985 N N . ASN A 1 125 ? -0.036 -5.425 3.435 1.00 94.19 125 ASN A N 1
ATOM 986 C CA . ASN A 1 125 ? 1.204 -5.358 2.666 1.00 94.19 125 ASN A CA 1
ATOM 987 C C . ASN A 1 125 ? 1.931 -6.707 2.641 1.00 94.19 125 ASN A C 1
ATOM 989 O O . ASN A 1 125 ? 2.355 -7.162 1.580 1.00 94.19 125 ASN A O 1
ATOM 993 N N . LEU A 1 126 ? 2.018 -7.386 3.787 1.00 95.06 126 LEU A N 1
ATOM 994 C CA . LEU A 1 126 ? 2.583 -8.729 3.875 1.00 95.06 126 LEU A CA 1
ATOM 995 C C . LEU A 1 126 ? 1.837 -9.694 2.939 1.00 95.06 126 LEU A C 1
ATOM 997 O O . LEU A 1 126 ? 2.459 -10.377 2.128 1.00 95.06 126 LEU A O 1
ATOM 1001 N N . LEU A 1 127 ? 0.502 -9.706 2.997 1.00 94.12 127 LEU A N 1
ATOM 1002 C CA . LEU A 1 127 ? -0.329 -10.527 2.121 1.00 94.12 127 LEU A CA 1
ATOM 1003 C C . LEU A 1 127 ? -0.107 -10.192 0.647 1.00 94.12 127 LEU A C 1
ATOM 1005 O O . LEU A 1 127 ? 0.005 -11.112 -0.152 1.00 94.12 127 LEU A O 1
ATOM 1009 N N . LEU A 1 128 ? 0.018 -8.920 0.267 1.00 92.06 128 LEU A N 1
ATOM 1010 C CA . LEU A 1 128 ? 0.324 -8.539 -1.115 1.00 92.06 128 LEU A CA 1
ATOM 1011 C C . LEU A 1 128 ? 1.675 -9.087 -1.578 1.00 92.06 128 LEU A C 1
ATOM 1013 O O . LEU A 1 128 ? 1.760 -9.656 -2.667 1.00 92.06 128 LEU A O 1
ATOM 1017 N N . VAL A 1 129 ? 2.710 -8.979 -0.742 1.00 93.38 129 VAL A N 1
ATOM 1018 C CA . VAL A 1 129 ? 4.053 -9.495 -1.051 1.00 93.38 129 VAL A CA 1
ATOM 1019 C C . VAL A 1 129 ? 4.037 -11.010 -1.274 1.00 93.38 129 VAL A C 1
ATOM 1021 O O . VAL A 1 129 ? 4.773 -11.491 -2.132 1.00 93.38 129 VAL A O 1
ATOM 1024 N N . PHE A 1 130 ? 3.181 -11.763 -0.577 1.00 93.19 130 PHE A N 1
ATOM 1025 C CA . PHE A 1 130 ? 3.060 -13.214 -0.766 1.00 93.19 130 PHE A CA 1
ATOM 1026 C C . PHE A 1 130 ? 2.079 -13.617 -1.877 1.00 93.19 130 PHE A C 1
ATOM 1028 O O . PHE A 1 130 ? 2.382 -14.496 -2.683 1.00 93.19 130 PHE A O 1
ATOM 1035 N N . LEU A 1 131 ? 0.908 -12.986 -1.960 1.00 92.38 131 LEU A N 1
ATOM 1036 C CA . LEU A 1 131 ? -0.165 -13.385 -2.873 1.00 92.38 131 LEU A CA 1
ATOM 1037 C C . LEU A 1 131 ? 0.118 -12.989 -4.322 1.00 92.38 131 LEU A C 1
ATOM 1039 O O . LEU A 1 131 ? -0.181 -13.765 -5.227 1.00 92.38 131 LEU A O 1
ATOM 1043 N N . VAL A 1 132 ? 0.719 -11.821 -4.566 1.00 92.00 132 VAL A N 1
ATOM 1044 C CA . VAL A 1 132 ? 1.034 -11.359 -5.927 1.00 92.00 132 VAL A CA 1
ATOM 1045 C C . VAL A 1 132 ? 1.979 -12.319 -6.667 1.00 92.00 132 VAL A C 1
ATOM 1047 O O . VAL A 1 132 ? 1.623 -12.748 -7.768 1.00 92.00 132 VAL A O 1
ATOM 1050 N N . PRO A 1 133 ? 3.147 -12.724 -6.126 1.00 92.25 133 PRO A N 1
ATOM 1051 C CA . PRO A 1 133 ? 4.025 -13.661 -6.826 1.00 92.25 133 PRO A CA 1
ATOM 1052 C C . PRO A 1 133 ? 3.391 -15.045 -6.991 1.00 92.25 133 PRO A C 1
ATOM 1054 O O . PRO A 1 133 ? 3.557 -15.654 -8.048 1.00 92.25 133 PRO A O 1
ATOM 1057 N N . VAL A 1 134 ? 2.614 -15.520 -6.010 1.00 92.19 134 VAL A N 1
ATOM 1058 C CA . VAL A 1 134 ? 1.873 -16.787 -6.121 1.00 92.19 134 VAL A CA 1
ATOM 1059 C C . VAL A 1 134 ? 0.843 -16.717 -7.251 1.00 92.19 134 VAL A C 1
ATOM 1061 O O . VAL A 1 134 ? 0.811 -17.600 -8.108 1.00 92.19 134 VAL A O 1
ATOM 1064 N N . ALA A 1 135 ? 0.059 -15.642 -7.335 1.00 90.94 135 ALA A N 1
ATOM 1065 C CA . ALA A 1 135 ? -0.901 -15.431 -8.415 1.00 90.94 135 ALA A CA 1
ATOM 1066 C C . ALA A 1 135 ? -0.213 -15.326 -9.789 1.00 90.94 135 ALA A C 1
ATOM 1068 O O . ALA A 1 135 ? -0.680 -15.909 -10.771 1.00 90.94 135 ALA A O 1
ATOM 1069 N N . ILE A 1 136 ? 0.935 -14.645 -9.879 1.00 91.12 136 ILE A N 1
ATOM 1070 C CA . ILE A 1 136 ? 1.748 -14.598 -11.106 1.00 91.12 136 ILE A CA 1
ATOM 1071 C C . ILE A 1 136 ? 2.231 -16.003 -11.487 1.00 91.12 136 ILE A C 1
ATOM 1073 O O . ILE A 1 136 ? 2.175 -16.378 -12.658 1.00 91.12 136 ILE A O 1
ATOM 1077 N N . GLN A 1 137 ? 2.676 -16.802 -10.520 1.00 90.62 137 GLN A N 1
ATOM 1078 C CA . GLN A 1 137 ? 3.145 -18.162 -10.769 1.00 90.62 137 GLN A CA 1
ATOM 1079 C C . GLN A 1 137 ? 2.013 -19.077 -11.254 1.00 90.62 137 GLN A C 1
ATOM 1081 O O . GLN A 1 137 ? 2.188 -19.786 -12.246 1.00 90.62 137 GLN A O 1
ATOM 1086 N N . ILE A 1 138 ? 0.838 -19.015 -10.620 1.00 90.12 138 ILE A N 1
ATOM 1087 C CA . ILE A 1 138 ? -0.355 -19.780 -11.016 1.00 90.12 138 ILE A CA 1
ATOM 1088 C C . ILE A 1 138 ? -0.834 -19.353 -12.409 1.00 90.12 138 ILE A C 1
ATOM 1090 O O . ILE A 1 138 ? -1.087 -20.179 -13.281 1.00 90.12 138 ILE A O 1
ATOM 1094 N N . THR A 1 139 ? -0.917 -18.050 -12.679 1.00 87.38 139 THR A N 1
ATOM 1095 C CA . THR A 1 139 ? -1.331 -17.573 -14.009 1.00 87.38 139 THR A CA 1
ATOM 1096 C C . THR A 1 139 ? -0.329 -17.963 -15.098 1.00 87.38 139 THR A C 1
ATOM 1098 O O . THR A 1 139 ? -0.733 -18.264 -16.225 1.00 87.38 139 THR A O 1
ATOM 1101 N N . ARG A 1 140 ? 0.972 -18.015 -14.781 1.00 86.62 140 ARG A N 1
ATOM 1102 C CA . ARG A 1 140 ? 2.009 -18.527 -15.687 1.00 86.62 140 ARG A CA 1
ATOM 1103 C C . ARG A 1 140 ? 1.897 -20.031 -15.916 1.00 86.62 140 ARG A C 1
ATOM 1105 O O . ARG A 1 140 ? 2.031 -20.443 -17.066 1.00 86.62 140 ARG A O 1
ATOM 1112 N N . SER A 1 141 ? 1.629 -20.840 -14.892 1.00 82.31 141 SER A N 1
ATOM 1113 C CA . SER A 1 141 ? 1.470 -22.292 -15.058 1.00 82.31 141 SER A CA 1
ATOM 1114 C C . SER A 1 141 ? 0.231 -22.635 -15.892 1.00 82.31 141 SER A C 1
ATOM 1116 O O . SER A 1 141 ? 0.326 -23.441 -16.818 1.00 82.31 141 SER A O 1
ATOM 1118 N N . LEU A 1 142 ? -0.886 -21.933 -15.674 1.00 81.12 142 LEU A N 1
ATOM 1119 C CA . LEU A 1 142 ? -2.117 -22.091 -16.457 1.00 81.12 142 LEU A CA 1
ATOM 1120 C C . LEU A 1 142 ? -1.940 -21.678 -17.929 1.00 81.12 142 LEU A C 1
ATOM 1122 O O . LEU A 1 142 ? -2.436 -22.350 -18.832 1.00 81.12 142 LEU A O 1
ATOM 1126 N N . LYS A 1 143 ? -1.199 -20.595 -18.205 1.00 73.62 143 LYS A N 1
ATOM 1127 C CA . LYS A 1 143 ? -0.900 -20.162 -19.586 1.00 73.62 143 LYS A CA 1
ATOM 1128 C C . LYS A 1 143 ? 0.181 -21.018 -20.256 1.00 73.62 143 LYS A C 1
ATOM 1130 O O . LYS A 1 143 ? 0.154 -21.188 -21.473 1.00 73.62 143 LYS A O 1
ATOM 1135 N N . GLY A 1 144 ? 1.113 -21.574 -19.483 1.00 58.72 144 GLY A N 1
ATOM 1136 C CA . GLY A 1 144 ? 2.209 -22.415 -19.968 1.00 58.72 144 GLY A CA 1
ATOM 1137 C C . GLY A 1 144 ? 1.748 -23.725 -20.613 1.00 58.72 144 GLY A C 1
ATOM 1138 O O . GLY A 1 144 ? 2.427 -24.219 -21.511 1.00 58.72 144 GLY A O 1
ATOM 1139 N N . GLY A 1 145 ? 0.573 -24.243 -20.235 1.00 54.56 145 GLY A N 1
ATOM 1140 C CA . GLY A 1 145 ? -0.037 -25.415 -20.876 1.00 54.56 145 GLY A CA 1
ATOM 1141 C C . GLY A 1 145 ? -0.440 -25.193 -22.339 1.00 54.56 145 GLY A C 1
ATOM 1142 O O . GLY A 1 145 ? -0.408 -26.134 -23.122 1.00 54.56 145 GLY A O 1
ATOM 1143 N N . LYS A 1 146 ? -0.738 -23.947 -22.740 1.00 54.12 146 LYS A N 1
ATOM 1144 C CA . LYS A 1 146 ? -1.134 -23.591 -24.119 1.00 54.12 146 LYS A CA 1
ATOM 1145 C C . LYS A 1 146 ? 0.047 -23.338 -25.067 1.00 54.12 146 LYS A C 1
ATOM 1147 O O . LYS A 1 146 ? -0.158 -23.120 -26.252 1.00 54.12 146 LYS A O 1
ATOM 1152 N N . ARG A 1 147 ? 1.282 -23.302 -24.551 1.00 53.75 147 ARG A N 1
ATOM 1153 C CA . ARG A 1 147 ? 2.502 -22.988 -25.325 1.00 53.75 147 ARG A CA 1
ATOM 1154 C C . ARG A 1 147 ? 3.433 -24.177 -25.539 1.00 53.75 147 ARG A C 1
ATOM 1156 O O . ARG A 1 147 ? 4.440 -24.033 -26.226 1.00 53.75 147 ARG A O 1
ATOM 1163 N N . LYS A 1 148 ? 3.144 -25.325 -24.931 1.00 56.81 148 LYS A N 1
ATOM 1164 C CA . LYS A 1 148 ? 3.944 -26.535 -25.114 1.00 56.81 148 LYS A CA 1
ATOM 1165 C C . LYS A 1 148 ? 3.342 -27.359 -26.244 1.00 56.81 148 LYS A C 1
ATOM 1167 O O . LYS A 1 148 ? 2.130 -27.545 -26.277 1.00 56.81 148 LYS A O 1
ATOM 1172 N N . ASN A 1 149 ? 4.208 -27.821 -27.143 1.00 55.00 149 ASN A N 1
ATOM 1173 C CA . ASN A 1 149 ? 3.866 -28.735 -28.228 1.00 55.00 149 ASN A CA 1
ATOM 1174 C C . ASN A 1 149 ? 3.212 -29.977 -27.599 1.00 55.00 149 ASN A C 1
ATOM 1176 O O . ASN A 1 149 ? 3.858 -30.680 -26.821 1.00 55.00 149 ASN A O 1
ATOM 1180 N N . ASN A 1 150 ? 1.920 -30.174 -27.823 1.00 65.25 150 ASN A N 1
ATOM 1181 C CA . ASN A 1 150 ? 1.167 -31.306 -27.290 1.00 65.25 150 ASN A CA 1
ATOM 1182 C C . ASN A 1 150 ? 0.331 -31.917 -28.422 1.00 65.25 150 ASN A C 1
ATOM 1184 O O . ASN A 1 150 ? 0.300 -31.385 -29.528 1.00 65.25 150 ASN A O 1
ATOM 1188 N N . SER A 1 151 ? -0.365 -33.025 -28.166 1.00 61.00 151 SER A N 1
ATOM 1189 C CA . SER A 1 151 ? -1.161 -33.706 -29.199 1.00 61.00 151 SER A CA 1
ATOM 1190 C C . SER A 1 151 ? -2.258 -32.840 -29.841 1.00 61.00 151 SER A C 1
ATOM 1192 O O . SER A 1 151 ? -2.749 -33.196 -30.906 1.00 61.00 151 SER A O 1
ATOM 1194 N N . LYS A 1 152 ? -2.624 -31.707 -29.227 1.00 58.88 152 LYS A N 1
ATOM 1195 C CA . LYS A 1 152 ? -3.623 -30.744 -29.714 1.00 58.88 152 LYS A CA 1
ATOM 1196 C C . LYS A 1 152 ? -3.027 -29.430 -30.233 1.00 58.88 152 LYS A C 1
ATOM 1198 O O . LYS A 1 152 ? -3.757 -28.636 -30.812 1.00 58.88 152 LYS A O 1
ATOM 1203 N N . PHE A 1 153 ? -1.735 -29.166 -30.033 1.00 61.62 153 PHE A N 1
ATOM 1204 C CA . PHE A 1 153 ? -1.094 -27.896 -30.382 1.00 61.62 153 PHE A CA 1
ATOM 1205 C C . PHE A 1 153 ? 0.286 -28.141 -30.993 1.00 61.62 153 PHE A C 1
ATOM 1207 O O . PHE A 1 153 ? 1.184 -28.590 -30.284 1.00 61.62 153 PHE A O 1
ATOM 1214 N N . SER A 1 154 ? 0.470 -27.772 -32.267 1.00 61.34 154 SER A N 1
ATOM 1215 C CA . SER A 1 154 ? 1.759 -27.788 -32.973 1.00 61.34 154 SER A CA 1
ATOM 1216 C C . SER A 1 154 ? 2.233 -26.362 -33.221 1.00 61.34 154 SER A C 1
ATOM 1218 O O . SER A 1 154 ? 1.481 -25.527 -33.716 1.00 61.34 154 SER A O 1
ATOM 1220 N N . HIS A 1 155 ? 3.462 -26.041 -32.807 1.00 60.16 155 HIS A N 1
ATOM 1221 C CA . HIS A 1 155 ? 4.014 -24.676 -32.864 1.00 60.16 155 HIS A CA 1
ATOM 1222 C C . HIS A 1 155 ? 3.138 -23.586 -32.201 1.00 60.16 155 HIS A C 1
ATOM 1224 O O . HIS A 1 155 ? 3.239 -22.408 -32.536 1.00 60.16 155 HIS A O 1
ATOM 1230 N N . GLY A 1 156 ? 2.300 -23.958 -31.226 1.00 58.53 156 GLY A N 1
ATOM 1231 C CA . GLY A 1 156 ? 1.406 -23.025 -30.527 1.00 58.53 156 GLY A CA 1
ATOM 1232 C C . GLY A 1 156 ? 0.128 -22.662 -31.292 1.00 58.53 156 GLY A C 1
ATOM 1233 O O . GLY A 1 156 ? -0.641 -21.836 -30.804 1.00 58.53 156 GLY A O 1
ATOM 1234 N N . LEU A 1 157 ? -0.115 -23.286 -32.447 1.00 61.59 157 LEU A N 1
ATOM 1235 C CA . LEU A 1 157 ? -1.398 -23.279 -33.142 1.00 61.59 157 LEU A CA 1
ATOM 1236 C C . LEU A 1 157 ? -2.161 -24.555 -32.784 1.00 61.59 157 LEU A C 1
ATOM 1238 O O . LEU A 1 157 ? -1.563 -25.624 -32.654 1.00 61.59 157 LEU A O 1
ATOM 1242 N N . GLU A 1 158 ? -3.472 -24.432 -32.601 1.00 65.62 158 GLU A N 1
ATOM 1243 C CA . GLU A 1 158 ? -4.350 -25.586 -32.411 1.00 65.62 158 GLU A CA 1
ATOM 1244 C C . GLU A 1 158 ? -4.290 -26.461 -33.668 1.00 65.62 158 GLU A C 1
ATOM 1246 O O . GLU A 1 158 ? -4.419 -25.971 -34.792 1.00 65.62 158 GLU A O 1
ATOM 1251 N N . VAL A 1 159 ? -4.011 -27.750 -33.486 1.00 65.44 159 VAL A N 1
ATOM 1252 C CA . VAL A 1 159 ? -3.983 -28.714 -34.584 1.00 65.44 159 VAL A CA 1
ATOM 1253 C C . VAL A 1 159 ? -5.426 -28.890 -35.033 1.00 65.44 159 VAL A C 1
ATOM 1255 O O . VAL A 1 159 ? -6.214 -29.512 -34.331 1.00 65.44 159 VAL A O 1
ATOM 1258 N N . ALA A 1 160 ? -5.778 -28.316 -36.185 1.00 64.25 160 ALA A N 1
ATOM 1259 C CA . ALA A 1 160 ? -7.115 -28.449 -36.752 1.00 64.25 160 ALA A CA 1
ATOM 1260 C C . ALA A 1 160 ? -7.483 -29.932 -36.876 1.00 64.25 160 ALA A C 1
ATOM 1262 O O . ALA A 1 160 ? -6.691 -30.709 -37.411 1.00 64.25 160 ALA A O 1
ATOM 1263 N N . ASP A 1 161 ? -8.675 -30.316 -36.413 1.00 60.72 161 ASP A N 1
ATOM 1264 C CA . ASP A 1 161 ? -9.111 -31.716 -36.312 1.00 60.72 161 ASP A CA 1
ATOM 1265 C C . ASP A 1 161 ? -9.327 -32.413 -37.665 1.00 60.72 161 ASP A C 1
ATOM 1267 O O . ASP A 1 161 ? -9.479 -33.632 -37.706 1.00 60.72 161 ASP A O 1
ATOM 1271 N N . SER A 1 162 ? -9.249 -31.691 -38.787 1.00 58.72 162 SER A N 1
ATOM 1272 C CA . SER A 1 162 ? -9.512 -32.228 -40.124 1.00 58.72 162 SER A CA 1
ATOM 1273 C C . SER A 1 162 ? -8.292 -32.163 -41.048 1.00 58.72 162 SER A C 1
ATOM 1275 O O . SER A 1 162 ? -7.746 -31.089 -41.312 1.00 58.72 162 SER A O 1
ATOM 1277 N N . ALA A 1 163 ? -7.914 -33.312 -41.620 1.00 55.88 163 ALA A N 1
ATOM 1278 C CA . ALA A 1 163 ? -6.880 -33.415 -42.653 1.00 55.88 163 ALA A CA 1
ATOM 1279 C C . ALA A 1 163 ? -7.279 -32.699 -43.960 1.00 55.88 163 ALA A C 1
ATOM 1281 O O . ALA A 1 163 ? -6.419 -32.332 -44.755 1.00 55.88 163 ALA A O 1
ATOM 1282 N N . ALA A 1 164 ? -8.576 -32.433 -44.159 1.00 55.62 164 ALA A N 1
ATOM 1283 C CA . ALA A 1 164 ? -9.095 -31.756 -45.346 1.00 55.62 164 ALA A CA 1
ATOM 1284 C C . ALA A 1 164 ? -8.783 -30.246 -45.386 1.00 55.62 164 ALA A C 1
ATOM 1286 O O . ALA A 1 164 ? -8.930 -29.624 -46.431 1.00 55.62 164 ALA A O 1
ATOM 1287 N N . HIS A 1 165 ? -8.335 -29.647 -44.276 1.00 55.38 165 HIS A N 1
ATOM 1288 C CA . HIS A 1 165 ? -8.042 -28.208 -44.191 1.00 55.38 165 HIS A CA 1
ATOM 1289 C C . HIS A 1 165 ? -6.599 -27.837 -44.591 1.00 55.38 165 HIS A C 1
ATOM 1291 O O . HIS A 1 165 ? -6.136 -26.740 -44.287 1.00 55.38 165 HIS A O 1
ATOM 1297 N N . GLY A 1 166 ? -5.870 -28.731 -45.271 1.00 50.41 166 GLY A N 1
ATOM 1298 C CA . GLY A 1 166 ? -4.560 -28.410 -45.853 1.00 50.41 166 GLY A CA 1
ATOM 1299 C C . GLY A 1 166 ? -3.451 -28.150 -44.829 1.00 50.41 166 GLY A C 1
ATOM 1300 O O . GLY A 1 166 ? -2.461 -27.493 -45.143 1.00 50.41 166 GLY A O 1
ATOM 1301 N N . THR A 1 167 ? -3.597 -28.649 -43.599 1.00 55.09 167 THR A N 1
ATOM 1302 C CA . THR A 1 167 ? -2.513 -28.609 -42.610 1.00 55.09 167 THR A CA 1
ATOM 1303 C C . THR A 1 167 ? -1.548 -29.760 -42.893 1.00 55.09 167 THR A C 1
ATOM 1305 O O . THR A 1 167 ? -1.971 -30.878 -43.171 1.00 55.09 167 THR A O 1
ATOM 1308 N N . SER A 1 168 ? -0.239 -29.508 -42.832 1.00 53.31 168 SER A N 1
ATOM 1309 C CA . SER A 1 168 ? 0.844 -30.469 -43.114 1.00 53.31 168 SER A CA 1
ATOM 1310 C C . SER A 1 168 ? 0.971 -31.608 -42.084 1.00 53.31 168 SER A C 1
ATOM 1312 O O . SER A 1 168 ? 2.043 -32.197 -41.921 1.00 53.31 168 SER A O 1
ATOM 1314 N N . ARG A 1 169 ? -0.110 -31.930 -41.362 1.00 61.09 169 ARG A N 1
ATOM 1315 C CA . ARG A 1 169 ? -0.147 -33.058 -40.433 1.00 61.09 169 ARG A CA 1
ATOM 1316 C C . ARG A 1 169 ? -0.183 -34.362 -41.230 1.00 61.09 169 ARG A C 1
ATOM 1318 O O . ARG A 1 169 ? -0.970 -34.513 -42.161 1.00 61.09 169 ARG A O 1
ATOM 1325 N N . TRP A 1 170 ? 0.672 -35.307 -40.855 1.00 60.44 170 TRP A N 1
ATOM 1326 C CA . TRP A 1 170 ? 0.605 -36.668 -41.379 1.00 60.44 170 TRP A CA 1
ATOM 1327 C C . TRP A 1 170 ? -0.697 -37.314 -40.894 1.00 60.44 170 TRP A C 1
ATOM 1329 O O . TRP A 1 170 ? -1.094 -37.101 -39.747 1.00 60.44 170 TRP A O 1
ATOM 1339 N N . ALA A 1 171 ? -1.369 -38.062 -41.771 1.00 59.25 171 ALA A N 1
ATOM 1340 C CA . ALA A 1 171 ? -2.665 -38.668 -41.478 1.00 59.25 171 ALA A CA 1
ATOM 1341 C C . ALA A 1 171 ? -2.589 -39.534 -40.212 1.00 59.25 171 ALA A C 1
ATOM 1343 O O . ALA A 1 171 ? -1.770 -40.451 -40.115 1.00 59.25 171 ALA A O 1
ATOM 1344 N N . ALA A 1 172 ? -3.444 -39.243 -39.233 1.00 64.31 172 ALA A N 1
ATOM 1345 C CA . ALA A 1 172 ? -3.552 -40.061 -38.036 1.00 64.31 172 ALA A CA 1
ATOM 1346 C C . ALA A 1 172 ? -4.421 -41.296 -38.322 1.00 64.31 172 ALA A C 1
ATOM 1348 O O . ALA A 1 172 ? -5.258 -41.299 -39.223 1.00 64.31 172 ALA A O 1
ATOM 1349 N N . LYS A 1 173 ? -4.284 -42.351 -37.510 1.00 66.38 173 LYS A N 1
ATOM 1350 C CA . LYS A 1 173 ? -5.036 -43.614 -37.672 1.00 66.38 173 LYS A CA 1
ATOM 1351 C C . LYS A 1 173 ? -6.565 -43.413 -37.712 1.00 66.38 173 LYS A C 1
ATOM 1353 O O . LYS A 1 173 ? -7.271 -44.182 -38.353 1.00 66.38 173 LYS A O 1
ATOM 1358 N N . GLN A 1 174 ? -7.058 -42.359 -37.057 1.00 67.62 174 GLN A 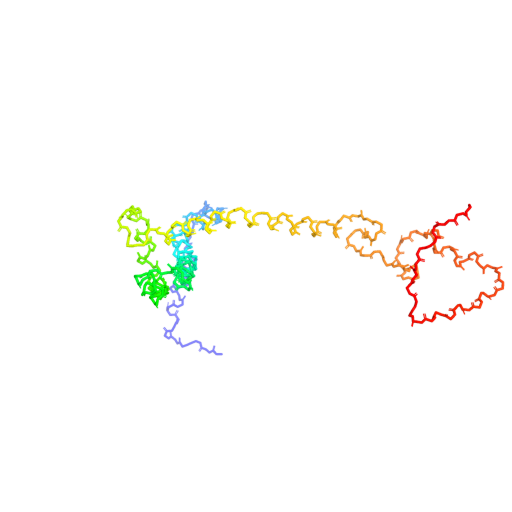N 1
ATOM 1359 C CA . GLN A 1 174 ? -8.462 -41.934 -37.077 1.00 67.62 174 GLN A CA 1
ATOM 1360 C C . GLN A 1 174 ? -8.908 -41.329 -38.420 1.00 67.62 174 GLN A C 1
ATOM 1362 O O . GLN A 1 174 ? -10.027 -41.587 -38.842 1.00 67.62 174 GLN A O 1
ATOM 1367 N N . ASP A 1 175 ? -8.032 -40.600 -39.124 1.00 63.53 175 ASP A N 1
ATOM 1368 C CA . ASP A 1 175 ? -8.336 -40.003 -40.435 1.00 63.53 175 ASP A CA 1
ATOM 1369 C C . ASP A 1 175 ? -8.473 -41.096 -41.511 1.00 63.53 175 ASP A C 1
ATOM 1371 O O . ASP A 1 175 ? -9.269 -40.990 -42.440 1.00 63.53 175 ASP A O 1
ATOM 1375 N N . ILE A 1 176 ? -7.720 -42.187 -41.352 1.00 65.56 176 ILE A N 1
ATOM 1376 C CA . ILE A 1 176 ? -7.725 -43.338 -42.264 1.00 65.56 176 ILE A CA 1
ATOM 1377 C C . ILE A 1 176 ? -8.947 -44.241 -42.017 1.00 65.56 176 ILE A C 1
ATOM 1379 O O . ILE A 1 176 ? -9.356 -44.985 -42.907 1.00 65.56 176 ILE A O 1
ATOM 1383 N N . LYS A 1 177 ? -9.583 -44.153 -40.839 1.00 64.69 177 LYS A N 1
ATOM 1384 C CA . LYS A 1 177 ? -10.722 -45.010 -40.473 1.00 64.69 177 LYS A CA 1
ATOM 1385 C C . LYS A 1 177 ? -11.892 -44.876 -41.455 1.00 64.69 177 LYS A C 1
ATOM 1387 O O . LYS A 1 177 ? -12.533 -45.874 -41.747 1.00 64.69 177 LYS A O 1
ATOM 1392 N N . HIS A 1 178 ? -12.113 -43.678 -41.998 1.00 58.06 178 HIS A N 1
ATOM 1393 C CA . HIS A 1 178 ? -13.177 -43.403 -42.971 1.00 58.06 178 HIS A CA 1
ATOM 1394 C C . HIS A 1 178 ? -12.776 -43.710 -44.423 1.00 58.06 178 HIS A C 1
ATOM 1396 O O . HIS A 1 178 ? -13.639 -43.921 -45.265 1.00 58.06 178 HIS A O 1
ATOM 1402 N N . LEU A 1 179 ? -11.474 -43.747 -44.729 1.00 58.41 179 LEU A N 1
ATOM 1403 C CA . LEU A 1 179 ? -10.957 -44.078 -46.065 1.00 58.41 179 LEU A CA 1
ATOM 1404 C C . LEU A 1 179 ? -10.879 -45.592 -46.302 1.00 58.41 179 LEU A C 1
ATOM 1406 O O . LEU A 1 179 ? -10.978 -46.039 -47.441 1.00 58.41 179 LEU A O 1
ATOM 1410 N N . CYS A 1 180 ? -10.731 -46.384 -45.237 1.00 54.53 180 CYS A N 1
ATOM 1411 C CA . CYS A 1 180 ? -10.765 -47.846 -45.316 1.00 54.53 180 CYS A CA 1
ATOM 1412 C C . CYS A 1 180 ? -12.187 -48.429 -45.386 1.00 54.53 180 CYS A C 1
ATOM 1414 O O . CYS A 1 180 ? -12.339 -49.646 -45.471 1.00 54.53 180 CYS A O 1
ATOM 1416 N N . GLU A 1 181 ? -13.228 -47.595 -45.395 1.00 52.50 181 GLU A N 1
ATOM 1417 C CA . GLU A 1 181 ? -14.602 -48.021 -45.666 1.00 52.50 181 GLU A CA 1
ATOM 1418 C C . GLU A 1 181 ? -14.853 -48.095 -47.186 1.00 52.50 181 GLU A C 1
ATOM 1420 O O . GLU A 1 181 ? -15.742 -47.448 -47.724 1.00 52.50 181 GLU A O 1
ATOM 1425 N N . PHE A 1 182 ? -14.106 -48.946 -47.899 1.00 52.56 182 PHE A N 1
ATOM 1426 C CA . PHE A 1 182 ? -14.555 -49.494 -49.193 1.00 52.56 182 PHE A CA 1
ATOM 1427 C C . PHE A 1 182 ? -15.563 -50.640 -48.957 1.00 52.56 182 PHE A C 1
ATOM 1429 O O . PHE A 1 182 ? -15.446 -51.740 -49.491 1.00 52.56 182 PHE A O 1
ATOM 1436 N N . GLY A 1 183 ? -16.545 -50.385 -48.093 1.00 60.78 183 GLY A N 1
ATOM 1437 C CA . GLY A 1 183 ? -17.705 -51.234 -47.837 1.00 60.78 183 GLY A CA 1
ATOM 1438 C C . GLY A 1 183 ? -18.986 -50.480 -48.203 1.00 60.78 183 GLY A C 1
ATOM 1439 O O . GLY A 1 183 ? -18.932 -49.264 -48.397 1.00 60.78 183 GLY A O 1
ATOM 1440 N N . PRO A 1 184 ? -20.137 -51.167 -48.337 1.00 56.25 184 PRO A N 1
ATOM 1441 C CA . PRO A 1 184 ? -21.403 -50.512 -48.657 1.00 56.25 184 PRO A CA 1
ATOM 1442 C C . PRO A 1 184 ? -21.664 -49.354 -47.680 1.00 56.25 184 PRO A C 1
ATOM 1444 O O . PRO A 1 184 ? -21.308 -49.474 -46.505 1.00 56.25 184 PRO A O 1
ATOM 1447 N N . PRO A 1 185 ? -22.250 -48.238 -48.155 1.00 55.75 185 PRO A N 1
ATOM 1448 C CA . PRO A 1 185 ? -22.347 -47.005 -47.387 1.00 55.75 185 PRO A CA 1
ATOM 1449 C C . PRO A 1 185 ? -22.953 -47.289 -46.016 1.00 55.75 185 PRO A C 1
ATOM 1451 O O . PRO A 1 185 ? -24.063 -47.818 -45.919 1.00 55.75 185 PRO A O 1
ATOM 1454 N N . LEU A 1 186 ? -22.228 -46.935 -44.953 1.00 56.72 186 LEU A N 1
ATOM 1455 C CA . LEU A 1 186 ? -22.796 -46.965 -43.617 1.00 56.72 186 LEU A CA 1
ATOM 1456 C C . LEU A 1 186 ? -23.959 -45.977 -43.598 1.00 56.72 186 LEU A C 1
ATOM 1458 O O . LEU A 1 186 ? -23.786 -44.777 -43.816 1.00 56.72 186 LEU A O 1
ATOM 1462 N N . THR A 1 187 ? -25.164 -46.489 -43.358 1.00 56.69 187 THR A N 1
ATOM 1463 C CA . THR A 1 187 ? -26.336 -45.645 -43.138 1.00 56.69 187 THR A CA 1
ATOM 1464 C C . THR A 1 187 ? -26.012 -44.675 -42.004 1.00 56.69 187 THR A C 1
ATOM 1466 O O . THR A 1 187 ? -25.562 -45.134 -40.945 1.00 56.69 187 THR A O 1
ATOM 1469 N N . PRO A 1 188 ? -26.211 -43.359 -42.188 1.00 53.34 188 PRO A N 1
ATOM 1470 C CA . PRO A 1 188 ? -25.887 -42.389 -41.158 1.00 53.34 188 PRO A CA 1
ATOM 1471 C C . PRO A 1 188 ? -26.635 -42.762 -39.879 1.00 53.34 188 PRO A C 1
ATOM 1473 O O . PRO A 1 188 ? -27.864 -42.860 -39.871 1.00 53.34 188 PRO A O 1
ATOM 1476 N N . LYS A 1 189 ? -25.895 -42.978 -38.784 1.00 54.56 189 LYS A N 1
ATOM 1477 C CA . LYS A 1 189 ? -26.512 -43.025 -37.460 1.00 54.56 189 LYS A CA 1
ATOM 1478 C C . LYS A 1 189 ? -27.173 -41.671 -37.250 1.00 54.56 189 LYS A C 1
ATOM 1480 O O . LYS A 1 189 ? -26.492 -40.650 -37.192 1.00 54.56 189 LYS A O 1
ATOM 1485 N N . ILE A 1 190 ? -28.498 -41.671 -37.158 1.00 52.41 190 ILE A N 1
ATOM 1486 C CA . ILE A 1 190 ? -29.265 -40.513 -36.714 1.00 52.41 190 ILE A CA 1
ATOM 1487 C C . ILE A 1 190 ? -28.775 -40.214 -35.301 1.00 52.41 190 ILE A C 1
ATOM 1489 O O . ILE A 1 190 ? -29.127 -40.909 -34.348 1.00 52.41 190 ILE A O 1
ATOM 1493 N N . VAL A 1 191 ? -27.906 -39.213 -35.174 1.00 53.25 191 VAL A N 1
ATOM 1494 C CA . VAL A 1 191 ? -27.503 -38.683 -33.877 1.00 53.25 191 VAL A CA 1
ATOM 1495 C C . VAL A 1 191 ? -28.742 -38.007 -33.308 1.00 53.25 191 VAL A C 1
ATOM 1497 O O . VAL A 1 191 ? -29.065 -36.871 -33.663 1.00 53.25 191 VAL A O 1
ATOM 1500 N N . LYS A 1 192 ? -29.483 -38.724 -32.455 1.00 48.09 192 LYS A N 1
ATOM 1501 C CA . LYS A 1 192 ? -30.462 -38.086 -31.581 1.00 48.09 192 LYS A CA 1
ATOM 1502 C C . LYS A 1 192 ? -29.677 -37.122 -30.703 1.00 48.09 192 LYS A C 1
ATOM 1504 O O . LYS A 1 192 ? -28.846 -37.516 -29.891 1.00 48.09 192 LYS A O 1
ATOM 1509 N N . LYS A 1 193 ? -29.893 -35.835 -30.949 1.00 50.69 193 LYS A N 1
ATOM 1510 C CA . LYS A 1 193 ? -29.321 -34.734 -30.187 1.00 50.69 193 LYS A CA 1
ATOM 1511 C C . LYS A 1 193 ? -29.871 -34.822 -28.760 1.00 50.69 193 LYS A C 1
ATOM 1513 O O . LYS A 1 193 ? -30.967 -34.329 -28.518 1.00 50.69 193 LYS A O 1
ATOM 1518 N N . GLY A 1 194 ? -29.142 -35.480 -27.857 1.00 56.28 194 GLY A N 1
ATOM 1519 C CA . GLY A 1 194 ? -29.463 -35.469 -26.427 1.00 56.28 194 GLY A CA 1
ATOM 1520 C C . GLY A 1 194 ? -29.254 -36.757 -25.629 1.00 56.28 194 GLY A C 1
ATOM 1521 O O . GLY A 1 194 ? -29.971 -36.926 -24.653 1.00 56.28 194 GLY A O 1
ATOM 1522 N N . GLU A 1 195 ? -28.322 -37.643 -25.987 1.00 45.06 195 GLU A N 1
ATOM 1523 C CA . GLU A 1 195 ? -27.934 -38.737 -25.083 1.00 45.06 195 GLU A CA 1
ATOM 1524 C C . GLU A 1 195 ? -26.423 -38.734 -24.851 1.00 45.06 195 GLU A C 1
ATOM 1526 O O . GLU A 1 195 ? -25.620 -39.009 -25.746 1.00 45.06 195 GLU A O 1
ATOM 1531 N N . ASP A 1 196 ? -26.074 -38.346 -23.627 1.00 52.72 196 ASP A N 1
ATOM 1532 C CA . ASP A 1 196 ? -24.742 -38.360 -23.049 1.00 52.72 196 ASP A CA 1
ATOM 1533 C C . ASP A 1 196 ? -24.163 -39.775 -23.117 1.00 52.72 196 ASP A C 1
ATOM 1535 O O . ASP A 1 196 ? -24.720 -40.731 -22.572 1.00 52.72 196 ASP A O 1
ATOM 1539 N N . HIS A 1 197 ? -23.036 -39.918 -23.812 1.00 41.88 197 HIS A N 1
ATOM 1540 C CA . HIS A 1 197 ? -22.363 -41.201 -23.926 1.00 41.88 197 HIS A CA 1
ATOM 1541 C C . HIS A 1 197 ? -21.678 -41.529 -22.595 1.00 41.88 197 HIS A C 1
ATOM 1543 O O . HIS A 1 197 ? -20.588 -41.047 -22.292 1.00 41.88 197 HIS A O 1
ATOM 1549 N N . ILE A 1 198 ? -22.365 -42.356 -21.811 1.00 49.00 198 ILE A N 1
ATOM 1550 C CA . ILE A 1 198 ? -21.811 -43.166 -20.732 1.00 49.00 198 ILE A CA 1
ATOM 1551 C C . ILE A 1 198 ? -20.792 -44.144 -21.337 1.00 49.00 198 ILE A C 1
ATOM 1553 O O . ILE A 1 198 ? -21.022 -44.735 -22.399 1.00 49.00 198 ILE A O 1
ATOM 1557 N N . ASP A 1 199 ? -19.664 -44.272 -20.640 1.00 49.12 199 ASP A N 1
ATOM 1558 C CA . ASP A 1 199 ? -18.584 -45.226 -20.872 1.00 49.12 199 ASP A CA 1
ATOM 1559 C C . ASP A 1 199 ? -19.087 -46.669 -20.993 1.00 49.12 199 ASP A C 1
ATOM 1561 O O . ASP A 1 199 ? -19.818 -47.151 -20.129 1.00 49.12 199 ASP A O 1
ATOM 1565 N N . GLN A 1 200 ? -18.575 -47.404 -21.984 1.00 46.06 200 GLN A N 1
ATOM 1566 C CA . GLN A 1 200 ? -18.364 -48.848 -21.854 1.00 46.06 200 GLN A CA 1
ATOM 1567 C C . GLN A 1 200 ? -17.013 -49.239 -22.458 1.00 46.06 200 GLN A C 1
ATOM 1569 O O . GLN A 1 200 ? -16.887 -49.678 -23.599 1.00 46.06 200 GLN A O 1
ATOM 1574 N N . THR A 1 201 ? -15.975 -49.081 -21.643 1.00 50.53 201 THR A N 1
ATOM 1575 C CA . THR A 1 201 ? -14.780 -49.924 -21.635 1.00 50.53 201 THR A CA 1
ATOM 1576 C C . THR A 1 201 ? -15.161 -51.307 -21.107 1.00 50.53 201 THR A C 1
ATOM 1578 O O . THR A 1 201 ? -15.196 -51.520 -19.899 1.00 50.53 201 THR A O 1
ATOM 1581 N N . SER A 1 202 ? -15.440 -52.277 -21.981 1.00 49.66 202 SER A N 1
ATOM 1582 C CA . SER A 1 202 ? -15.316 -53.705 -21.639 1.00 49.66 202 SER A CA 1
ATOM 1583 C C . SER A 1 202 ? -15.215 -54.582 -22.892 1.00 49.66 202 SER A C 1
ATOM 1585 O O . SER A 1 202 ? -16.067 -54.497 -23.766 1.00 49.66 202 SER A O 1
ATOM 1587 N N . ALA A 1 203 ? -14.228 -55.482 -22.884 1.00 45.66 203 ALA A N 1
ATOM 1588 C CA . ALA A 1 203 ? -14.195 -56.763 -23.602 1.00 45.66 203 ALA A CA 1
ATOM 1589 C C . ALA A 1 203 ? -14.056 -56.740 -25.141 1.00 45.66 203 ALA A C 1
ATOM 1591 O O . ALA A 1 203 ? -15.044 -56.792 -25.868 1.00 45.66 203 ALA A O 1
ATOM 1592 N N . LEU A 1 204 ? -12.817 -56.759 -25.646 1.00 39.06 204 LEU A N 1
ATOM 1593 C CA . LEU A 1 204 ? -12.031 -57.960 -26.011 1.00 39.06 204 LEU A CA 1
ATOM 1594 C C . LEU A 1 204 ? -10.800 -57.548 -26.832 1.00 39.06 204 LEU A C 1
ATOM 1596 O O . LEU A 1 204 ? -10.955 -56.734 -27.770 1.00 39.06 204 LEU A O 1
#

pLDDT: mean 79.11, std 16.33, range [39.06, 96.69]

Secondary structure (DSSP, 8-state):
-PPPGGGHHHHHHHHHHHT----HHHHHTHHHHHHHHHHHHHHHHHHHHHIIIIIHHHHHHHHHHHHHHHHSTT--HHHHHHHHTTTHHHHHHHH-HHHHHHHHHHS-GGGSS-HHHHHHHHHHHHHHHHHHHHHHHHHHHHHHTTSS-BTTEETTEE--S-GGG---PPPPHHHHTTTS--SSPPPP----TT----------

Sequence (204 aa):
MRLPDKLKPALKTIKAARDIDLPPWVKKHKKAVLITAGLPVALPLLYIADVWLLGTLAAWLSGLGKWADGISIFATAAQKEAAKHAFDSVSFYWQHPITTAWAWVSKSSTQLSQPNVRKIWLWLNLLLVFLVPVAIQITRSLKGGKRKNNSKFSHGLEVADSAAHGTSRWAAKQDIKHLCEFGPPLTPKIVKKGEDHIDQTSAL

Foldseek 3Di:
DDDPPVCVVVVVVVVVVVPPPDDPVCVVPVVVCCCVVCVVVVVLVVLLVLQQPLLLVLLVVQLVVLLVLLVDPPRDPVSVVCNVCSNVVSVVSNVPSPVVSVCVVPDDLVPDPCSSSVVSSVVVVVCCVPVVVVVVVVVCVVVVVQCDDDPQADNSHGDPPDPVVVDPDDDDPVNCVVVVCPDDDDDDDPPPPDDDDDDDPDDD